Protein AF-A0A9P1AIZ6-F1 (afdb_monomer_lite)

Structure (mmCIF, N/CA/C/O backbone):
data_AF-A0A9P1AIZ6-F1
#
_entry.id   AF-A0A9P1AIZ6-F1
#
loop_
_atom_site.group_PDB
_atom_site.id
_atom_site.type_symbol
_atom_site.label_atom_id
_atom_site.label_alt_id
_atom_site.label_comp_id
_atom_site.label_asym_id
_atom_site.label_entity_id
_atom_site.label_seq_id
_atom_site.pdbx_PDB_ins_code
_atom_site.Cartn_x
_atom_site.Cartn_y
_atom_site.Cartn_z
_atom_site.occupancy
_atom_site.B_iso_or_equiv
_atom_site.auth_seq_id
_atom_site.auth_comp_id
_atom_site.auth_asym_id
_atom_site.auth_atom_id
_atom_site.pdbx_PDB_model_num
ATOM 1 N N . MET A 1 1 ? -41.410 22.220 5.238 1.00 32.31 1 MET A N 1
ATOM 2 C CA . MET A 1 1 ? -40.522 21.406 4.379 1.00 32.31 1 MET A CA 1
ATOM 3 C C . MET A 1 1 ? -39.196 21.215 5.097 1.00 32.31 1 MET A C 1
ATOM 5 O O . MET A 1 1 ? -38.510 22.195 5.340 1.00 32.31 1 MET A O 1
ATOM 9 N N . LYS A 1 2 ? -38.883 19.980 5.508 1.00 31.80 2 LYS A N 1
ATOM 10 C CA . LYS A 1 2 ? -37.554 19.580 5.995 1.00 31.80 2 LYS A CA 1
ATOM 11 C C . LYS A 1 2 ? -36.698 19.280 4.765 1.00 31.80 2 LYS A C 1
ATOM 13 O O . LYS A 1 2 ? -37.086 18.416 3.985 1.00 31.80 2 LYS A O 1
ATOM 18 N N . VAL A 1 3 ? -35.585 19.983 4.581 1.00 28.52 3 VAL A N 1
ATOM 19 C CA . VAL A 1 3 ? -34.610 19.673 3.527 1.00 28.52 3 VAL A CA 1
ATOM 20 C C . VAL A 1 3 ? -33.389 19.051 4.193 1.00 28.52 3 VAL A C 1
ATOM 22 O O . VAL A 1 3 ? -32.793 19.643 5.089 1.00 28.52 3 VAL A O 1
ATOM 25 N N . LEU A 1 4 ? -33.076 17.823 3.779 1.00 31.84 4 LEU A N 1
ATOM 26 C CA . LEU A 1 4 ? -31.886 17.076 4.159 1.00 31.84 4 LEU A CA 1
ATOM 27 C C . LEU A 1 4 ? -30.635 17.772 3.597 1.00 31.84 4 LEU A C 1
ATOM 29 O O . LEU A 1 4 ? -30.329 17.634 2.419 1.00 31.84 4 LEU A O 1
ATOM 33 N N . PHE A 1 5 ? -29.897 18.481 4.444 1.00 30.30 5 PHE A N 1
ATOM 34 C CA . PHE A 1 5 ? -28.512 18.888 4.198 1.00 30.30 5 PHE A CA 1
ATOM 35 C C . PHE A 1 5 ? -27.711 18.431 5.414 1.00 30.30 5 PHE A C 1
ATOM 37 O O . PHE A 1 5 ? -27.764 19.067 6.461 1.00 30.30 5 PHE A O 1
ATOM 44 N N . GLY A 1 6 ? -27.048 17.278 5.333 1.00 27.86 6 GLY A N 1
ATOM 45 C CA . GLY A 1 6 ? -26.318 16.768 6.499 1.00 27.86 6 GLY A CA 1
ATOM 46 C C . GLY A 1 6 ? -25.365 15.604 6.262 1.00 27.86 6 GLY A C 1
ATOM 47 O O . GLY A 1 6 ? -24.481 15.400 7.080 1.00 27.86 6 GLY A O 1
ATOM 48 N N . PHE A 1 7 ? -25.479 14.867 5.155 1.00 28.73 7 PHE A N 1
ATOM 49 C CA . PHE A 1 7 ? -24.687 13.642 4.973 1.00 28.73 7 PHE A CA 1
ATOM 50 C C . PHE A 1 7 ? -23.458 13.778 4.064 1.00 28.73 7 PHE A C 1
ATOM 52 O O . PHE A 1 7 ? -22.561 12.952 4.154 1.00 28.73 7 PHE A O 1
ATOM 59 N N . THR A 1 8 ? -23.359 14.810 3.221 1.00 32.75 8 THR A N 1
ATOM 60 C CA . THR A 1 8 ? -22.272 14.914 2.227 1.00 32.75 8 THR A CA 1
ATOM 61 C C . THR A 1 8 ? -21.045 15.696 2.690 1.00 32.75 8 THR A C 1
ATOM 63 O O . THR A 1 8 ? -19.965 15.450 2.175 1.00 32.75 8 THR A O 1
ATOM 66 N N . VAL A 1 9 ? -21.161 16.598 3.668 1.00 29.58 9 VAL A N 1
ATOM 67 C CA . VAL A 1 9 ? -20.031 17.450 4.106 1.00 29.58 9 VAL A CA 1
ATOM 68 C C . VAL A 1 9 ? -19.216 16.801 5.236 1.00 29.58 9 VAL A C 1
ATOM 70 O O . VAL A 1 9 ? -18.026 17.064 5.373 1.00 29.58 9 VAL A O 1
ATOM 73 N N . PHE A 1 10 ? -19.818 15.898 6.017 1.00 29.03 10 PHE A N 1
ATOM 74 C CA . PHE A 1 10 ? -19.154 15.285 7.174 1.00 29.03 10 PHE A CA 1
ATOM 75 C C . PHE A 1 10 ? -18.178 14.155 6.802 1.00 29.03 10 PHE A C 1
ATOM 77 O O . PHE A 1 10 ? -17.148 14.010 7.454 1.00 29.03 10 PHE A O 1
ATOM 84 N N . SER A 1 11 ? -18.427 13.415 5.713 1.00 33.97 11 SER A N 1
ATOM 85 C CA . SER A 1 11 ? -17.471 12.418 5.198 1.00 33.97 11 SER A CA 1
ATOM 86 C C . SER A 1 11 ? -16.177 13.046 4.659 1.00 33.97 11 SER A C 1
ATOM 88 O O . SER A 1 11 ? -15.141 12.393 4.668 1.00 33.97 11 SER A O 1
ATOM 90 N N . PHE A 1 12 ? -16.199 14.321 4.251 1.00 32.62 12 PHE A N 1
ATOM 91 C CA . PHE A 1 12 ? -15.006 15.032 3.769 1.00 32.62 12 PHE A CA 1
ATOM 92 C C . PHE A 1 12 ? -14.018 15.390 4.890 1.00 32.62 12 PHE A C 1
ATOM 94 O O . PHE A 1 12 ? -12.812 15.405 4.659 1.00 32.62 12 PHE A O 1
ATOM 101 N N . PHE A 1 13 ? -14.498 15.649 6.109 1.00 31.16 13 PHE A N 1
ATOM 102 C CA . PHE A 1 13 ? -13.637 16.079 7.218 1.00 31.16 13 PHE A CA 1
ATOM 103 C C . PHE A 1 13 ? -12.751 14.958 7.780 1.00 31.16 13 PHE A C 1
ATOM 105 O O . PHE A 1 13 ? -11.681 15.236 8.315 1.00 31.16 13 PHE A O 1
ATOM 112 N N . VAL A 1 14 ? -13.162 13.697 7.630 1.00 40.75 14 VAL A N 1
ATOM 113 C CA . VAL A 1 14 ? -12.402 12.545 8.144 1.00 40.75 14 VAL A CA 1
ATOM 114 C C . VAL A 1 14 ? -11.333 12.109 7.156 1.00 40.75 14 VAL A C 1
ATOM 116 O O . VAL A 1 14 ? -10.216 11.833 7.584 1.00 40.75 14 VAL A O 1
ATOM 119 N N . ALA A 1 15 ? -11.614 12.157 5.849 1.00 39.22 15 ALA A N 1
ATOM 120 C CA . ALA A 1 15 ? -10.570 12.015 4.839 1.00 39.22 15 ALA A CA 1
ATOM 121 C C . ALA A 1 15 ? -9.427 13.015 5.108 1.00 39.22 15 ALA A C 1
ATOM 123 O O . ALA A 1 15 ? -8.271 12.624 5.095 1.00 39.22 15 ALA A O 1
ATOM 124 N N . LEU A 1 16 ? -9.730 14.266 5.490 1.00 38.53 16 LEU A N 1
ATOM 125 C CA . LEU A 1 16 ? -8.713 15.268 5.850 1.00 38.53 16 LEU A CA 1
ATOM 126 C C . LEU A 1 16 ? -7.852 14.918 7.082 1.00 38.53 16 LEU A C 1
ATOM 128 O O . LEU A 1 16 ? -6.685 15.301 7.117 1.00 38.53 16 LEU A O 1
ATOM 132 N N . GLN A 1 17 ? -8.389 14.223 8.092 1.00 43.62 17 GLN A N 1
ATOM 133 C CA . GLN A 1 17 ? -7.660 13.922 9.336 1.00 43.62 17 GLN A CA 1
ATOM 134 C C . GLN A 1 17 ? -6.828 12.637 9.271 1.00 43.62 17 GLN A C 1
ATOM 136 O O . GLN A 1 17 ? -5.861 12.518 10.010 1.00 43.62 17 GLN A O 1
ATOM 141 N N . VAL A 1 18 ? -7.140 11.692 8.378 1.00 46.94 18 VAL A N 1
ATOM 142 C CA . VAL A 1 18 ? -6.392 10.423 8.263 1.00 46.94 18 VAL A CA 1
ATOM 143 C C . VAL A 1 18 ? -4.979 10.616 7.682 1.00 46.94 18 VAL A C 1
ATOM 145 O O . VAL A 1 18 ? -4.122 9.742 7.820 1.00 46.94 18 VAL A O 1
ATOM 148 N N . PHE A 1 19 ? -4.700 11.768 7.070 1.00 50.28 19 PHE A N 1
ATOM 149 C CA . PHE A 1 19 ? -3.413 12.058 6.432 1.00 50.28 19 PHE A CA 1
ATOM 150 C C . PHE A 1 19 ? -2.417 12.804 7.331 1.00 50.28 19 PHE A C 1
ATOM 152 O O . PHE A 1 19 ? -1.344 13.191 6.856 1.00 50.28 19 PHE A O 1
ATOM 159 N N . ALA A 1 20 ? -2.740 13.006 8.614 1.00 45.97 20 ALA A N 1
ATOM 160 C CA . ALA A 1 20 ? -1.855 13.697 9.536 1.00 45.97 20 ALA A CA 1
ATOM 161 C C . ALA A 1 20 ? -0.757 12.744 10.051 1.00 45.97 20 ALA A C 1
ATOM 163 O O . ALA A 1 20 ? -1.002 11.751 10.724 1.00 45.97 20 ALA A O 1
ATOM 164 N N . GLU A 1 21 ? 0.481 13.065 9.684 1.00 56.84 21 GLU A N 1
ATOM 165 C CA . GLU A 1 21 ? 1.706 12.626 10.360 1.00 56.84 21 GLU A CA 1
ATOM 166 C C . GLU A 1 21 ? 1.972 11.107 10.351 1.00 56.84 21 GLU A C 1
ATOM 168 O O . GLU A 1 21 ? 1.818 10.390 11.340 1.00 56.84 21 GLU A O 1
ATOM 173 N N . ILE A 1 22 ? 2.517 10.615 9.230 1.00 61.47 22 ILE A N 1
ATOM 174 C CA . ILE A 1 22 ? 3.480 9.508 9.333 1.00 61.47 22 ILE A CA 1
ATOM 175 C C . ILE A 1 22 ? 4.617 10.024 10.228 1.00 61.47 22 ILE A C 1
ATOM 177 O O . ILE A 1 22 ? 5.153 11.092 9.923 1.00 61.47 22 ILE A O 1
ATOM 181 N N . PRO A 1 23 ? 5.021 9.314 11.297 1.00 64.25 23 PRO A N 1
ATOM 182 C CA . PRO A 1 23 ? 6.167 9.746 12.084 1.00 64.25 23 PRO A CA 1
ATOM 183 C C . PRO A 1 23 ? 7.381 9.896 11.163 1.00 64.25 23 PRO A C 1
ATOM 185 O O . PRO A 1 23 ? 7.772 8.926 10.511 1.00 64.25 23 PRO A O 1
ATOM 188 N N . GLU A 1 24 ? 7.978 11.090 11.103 1.00 65.00 24 GLU A N 1
ATOM 189 C CA . GLU A 1 24 ? 9.041 11.428 10.137 1.00 65.00 24 GLU A CA 1
ATOM 190 C C . GLU A 1 24 ? 10.167 10.386 10.108 1.00 65.00 24 GLU A C 1
ATOM 192 O O . GLU A 1 24 ? 10.687 10.032 9.051 1.00 65.00 24 GLU A O 1
ATOM 197 N N . ARG A 1 25 ? 10.491 9.818 11.276 1.00 67.31 25 ARG A N 1
ATOM 198 C CA . ARG A 1 25 ? 11.485 8.752 11.424 1.00 67.31 25 ARG A CA 1
ATOM 199 C C . ARG A 1 25 ? 11.117 7.472 10.665 1.00 67.31 25 ARG A C 1
ATOM 201 O O . ARG A 1 25 ? 11.986 6.888 10.026 1.00 67.31 25 ARG A O 1
ATOM 208 N N . LEU A 1 26 ? 9.858 7.038 10.738 1.00 67.62 26 LEU A N 1
ATOM 209 C CA . LEU A 1 26 ? 9.386 5.852 10.023 1.00 67.62 26 LEU A CA 1
ATOM 210 C C . LEU A 1 26 ? 9.275 6.125 8.514 1.00 67.62 26 LEU A C 1
ATOM 212 O O . LEU A 1 26 ? 9.588 5.258 7.705 1.00 67.62 26 LEU A O 1
ATOM 216 N N . ALA A 1 27 ? 8.892 7.340 8.114 1.00 64.56 27 ALA A N 1
ATOM 217 C CA . ALA A 1 27 ? 8.912 7.727 6.702 1.00 64.56 27 ALA A CA 1
ATOM 218 C C . ALA A 1 27 ? 10.340 7.699 6.124 1.00 64.56 27 ALA A C 1
ATOM 220 O O . ALA A 1 27 ? 10.562 7.177 5.031 1.00 64.56 27 ALA A O 1
ATOM 221 N N . ALA A 1 28 ? 11.324 8.211 6.871 1.00 69.62 28 ALA A N 1
ATOM 222 C CA . ALA A 1 28 ? 12.724 8.235 6.453 1.00 69.62 28 ALA A CA 1
ATOM 223 C C . ALA A 1 28 ? 13.332 6.827 6.327 1.00 69.62 28 ALA A C 1
ATOM 225 O O . ALA A 1 28 ? 14.058 6.542 5.373 1.00 69.62 28 ALA A O 1
ATOM 226 N N . GLU A 1 29 ? 13.027 5.926 7.260 1.00 74.62 29 GLU A N 1
ATOM 227 C CA . GLU A 1 29 ? 13.510 4.545 7.202 1.00 74.62 29 GLU A CA 1
ATOM 228 C C . GLU A 1 29 ? 12.783 3.730 6.114 1.00 74.62 29 GLU A C 1
ATOM 230 O O . GLU A 1 29 ? 13.443 2.965 5.405 1.00 74.62 29 GLU A O 1
ATOM 235 N N . LEU A 1 30 ? 11.487 3.976 5.865 1.00 70.12 30 LEU A N 1
ATOM 236 C CA . LEU A 1 30 ? 10.801 3.440 4.683 1.00 70.12 30 LEU A CA 1
ATOM 237 C C . LEU A 1 30 ? 11.505 3.863 3.405 1.00 70.12 30 LEU A C 1
ATOM 239 O O . LEU A 1 30 ? 11.800 3.025 2.560 1.00 70.12 30 LEU A O 1
ATOM 243 N N . LYS A 1 31 ? 11.780 5.162 3.268 1.00 69.88 31 LYS A N 1
ATOM 244 C CA . LYS A 1 31 ? 12.474 5.719 2.110 1.00 69.88 31 LYS A CA 1
ATOM 245 C C . LYS A 1 31 ? 13.814 5.015 1.898 1.00 69.88 31 LYS A C 1
ATOM 247 O O . LYS A 1 31 ? 14.109 4.604 0.780 1.00 69.88 31 LYS A O 1
ATOM 252 N N . GLY A 1 32 ? 14.592 4.817 2.965 1.00 72.06 32 GLY A N 1
ATOM 253 C CA . GLY A 1 32 ? 15.861 4.087 2.908 1.00 72.06 32 GLY A CA 1
ATOM 254 C C . GLY A 1 32 ? 15.709 2.631 2.456 1.00 72.06 32 GLY A C 1
ATOM 255 O O . GLY A 1 32 ? 16.519 2.142 1.673 1.00 72.06 32 GLY A O 1
ATOM 256 N N . LYS A 1 33 ? 14.659 1.935 2.901 1.00 76.56 33 LYS A N 1
ATOM 257 C CA . LYS A 1 33 ? 14.355 0.558 2.478 1.00 76.56 33 LYS A CA 1
ATOM 258 C C . LYS A 1 33 ? 13.902 0.490 1.022 1.00 76.56 33 LYS A C 1
ATOM 260 O O . LYS A 1 33 ? 14.406 -0.332 0.264 1.00 76.56 33 LYS A O 1
ATOM 265 N N . LEU A 1 34 ? 13.004 1.388 0.621 1.00 72.56 34 LEU A N 1
ATOM 266 C CA . LEU A 1 34 ? 12.478 1.460 -0.739 1.00 72.56 34 LEU A CA 1
ATOM 267 C C . LEU A 1 34 ? 13.565 1.800 -1.761 1.00 72.56 34 LEU A C 1
ATOM 269 O O . LEU A 1 34 ? 13.602 1.187 -2.822 1.00 72.56 34 LEU A O 1
ATOM 273 N N . ALA A 1 35 ? 14.491 2.700 -1.414 1.00 70.25 35 ALA A N 1
ATOM 274 C CA . ALA A 1 35 ? 15.634 3.065 -2.254 1.00 70.25 35 ALA A CA 1
ATOM 275 C C . ALA A 1 35 ? 16.571 1.883 -2.579 1.00 70.25 35 ALA A C 1
ATOM 277 O O . ALA A 1 35 ? 17.374 1.963 -3.504 1.00 70.25 35 ALA A O 1
ATOM 278 N N . ASN A 1 36 ? 16.481 0.783 -1.824 1.00 69.31 36 ASN A N 1
ATOM 279 C CA . ASN A 1 36 ? 17.289 -0.418 -2.025 1.00 69.31 36 ASN A CA 1
ATOM 280 C C . ASN A 1 36 ? 16.512 -1.573 -2.687 1.00 69.31 36 ASN A C 1
ATOM 282 O O . ASN A 1 36 ? 17.068 -2.658 -2.845 1.00 69.31 36 ASN A O 1
ATOM 286 N N . LEU A 1 37 ? 15.248 -1.371 -3.082 1.00 75.94 37 LEU A N 1
ATOM 287 C CA . LEU A 1 37 ? 14.416 -2.421 -3.679 1.00 75.94 37 LEU A CA 1
ATOM 288 C C . LEU A 1 37 ? 14.818 -2.737 -5.123 1.00 75.94 37 LEU A C 1
ATOM 290 O O . LEU A 1 37 ? 14.476 -2.032 -6.059 1.00 75.94 37 LEU A O 1
ATOM 294 N N . SER A 1 38 ? 15.444 -3.872 -5.361 1.00 73.38 38 SER A N 1
ATOM 295 C CA . SER A 1 38 ? 15.769 -4.381 -6.691 1.00 73.38 38 SER A CA 1
ATOM 296 C C . SER A 1 38 ? 14.791 -5.452 -7.211 1.00 73.38 38 SER A C 1
ATOM 298 O O . SER A 1 38 ? 14.747 -5.721 -8.424 1.00 73.38 38 SER A O 1
ATOM 300 N N . ALA A 1 39 ? 13.979 -6.061 -6.331 1.00 76.94 39 ALA A N 1
ATOM 301 C CA . ALA A 1 39 ? 13.125 -7.198 -6.685 1.00 76.94 39 ALA A CA 1
ATOM 302 C C . ALA A 1 39 ? 11.752 -7.280 -5.976 1.00 76.94 39 ALA A C 1
ATOM 304 O O . ALA A 1 39 ? 11.531 -6.772 -4.883 1.00 76.94 39 ALA A O 1
ATOM 305 N N . VAL A 1 40 ? 10.813 -8.019 -6.592 1.00 75.12 40 VAL A N 1
ATOM 306 C CA . VAL A 1 40 ? 9.434 -8.212 -6.080 1.00 75.12 40 VAL A CA 1
ATOM 307 C C . VAL A 1 40 ? 9.418 -8.912 -4.719 1.00 75.12 40 VAL A C 1
ATOM 309 O O . VAL A 1 40 ? 8.608 -8.583 -3.854 1.00 75.12 40 VAL A O 1
ATOM 312 N N . HIS A 1 41 ? 10.312 -9.886 -4.520 1.00 79.00 41 HIS A N 1
ATOM 313 C CA . HIS A 1 41 ? 10.404 -10.616 -3.256 1.00 79.00 41 HIS A CA 1
ATOM 314 C C . HIS A 1 41 ? 10.847 -9.709 -2.101 1.00 79.00 41 HIS A C 1
ATOM 316 O O . HIS A 1 41 ? 10.432 -9.934 -0.968 1.00 79.00 41 HIS A O 1
ATOM 322 N N . GLU A 1 42 ? 11.623 -8.663 -2.391 1.00 83.56 42 GLU A N 1
ATOM 323 C CA . GLU A 1 42 ? 12.044 -7.675 -1.401 1.00 83.56 42 GLU A CA 1
ATOM 324 C C . GLU A 1 42 ? 10.853 -6.797 -0.996 1.00 83.56 42 GLU A C 1
ATOM 326 O O . GLU A 1 42 ? 10.611 -6.641 0.194 1.00 83.56 42 GLU A O 1
ATOM 331 N N . ILE A 1 43 ? 10.001 -6.363 -1.941 1.00 83.56 43 ILE A N 1
ATOM 332 C CA . ILE A 1 43 ? 8.750 -5.643 -1.611 1.00 83.56 43 ILE A CA 1
ATOM 333 C C . ILE A 1 43 ? 7.859 -6.480 -0.695 1.00 83.56 43 ILE A C 1
ATOM 335 O O . ILE A 1 43 ? 7.321 -5.979 0.293 1.00 83.56 43 ILE A O 1
ATOM 339 N N . ARG A 1 44 ? 7.699 -7.771 -1.009 1.00 86.88 44 ARG A N 1
ATOM 340 C CA . ARG A 1 44 ? 6.954 -8.696 -0.148 1.00 86.88 44 ARG A CA 1
ATOM 341 C C . ARG A 1 44 ? 7.595 -8.805 1.241 1.00 86.88 44 ARG A C 1
ATOM 343 O O . ARG A 1 44 ? 6.867 -8.902 2.228 1.00 86.88 44 ARG A O 1
ATOM 350 N N . GLY A 1 45 ? 8.925 -8.782 1.314 1.00 86.94 45 GLY A N 1
ATOM 351 C CA . GLY A 1 45 ? 9.695 -8.778 2.559 1.00 86.94 45 GLY A CA 1
ATOM 352 C C . GLY A 1 45 ? 9.442 -7.552 3.441 1.00 86.94 45 GLY A C 1
ATOM 353 O O . GLY A 1 45 ? 9.465 -7.674 4.662 1.00 86.94 45 GLY A O 1
ATOM 354 N N . GLU A 1 46 ? 9.089 -6.407 2.854 1.00 88.06 46 GLU A N 1
ATOM 355 C CA . GLU A 1 46 ? 8.810 -5.162 3.587 1.00 88.06 46 GLU A CA 1
ATOM 356 C C . GLU A 1 46 ? 7.388 -5.076 4.176 1.00 88.06 46 GLU A C 1
ATOM 358 O O . GLU A 1 46 ? 7.012 -4.072 4.785 1.00 88.06 46 GLU A O 1
ATOM 363 N N . LEU A 1 47 ? 6.574 -6.132 4.057 1.00 90.75 47 LEU A N 1
ATOM 364 C CA . LEU A 1 47 ? 5.191 -6.132 4.543 1.00 90.75 47 LEU A CA 1
ATOM 365 C C . LEU A 1 47 ? 5.067 -5.857 6.053 1.00 90.75 47 LEU A C 1
ATOM 367 O O . LEU A 1 47 ? 4.093 -5.233 6.488 1.00 90.75 47 LEU A O 1
ATOM 371 N N . SER A 1 48 ? 6.016 -6.329 6.868 1.00 90.62 48 SER A N 1
ATOM 372 C CA . SER A 1 48 ? 6.023 -6.029 8.306 1.00 90.62 48 SER A CA 1
ATOM 373 C C . SER A 1 48 ? 6.205 -4.535 8.549 1.00 90.62 48 SER A C 1
ATOM 375 O O . SER A 1 48 ? 5.457 -3.953 9.329 1.00 90.62 48 SER A O 1
ATOM 377 N N . TYR A 1 49 ? 7.127 -3.918 7.815 1.00 87.19 49 TYR A N 1
ATOM 378 C CA . TYR A 1 49 ? 7.475 -2.513 7.944 1.00 87.19 49 TYR A CA 1
ATOM 379 C C . TYR A 1 49 ? 6.352 -1.590 7.449 1.00 87.19 49 TYR A C 1
ATOM 381 O O . TYR A 1 49 ? 5.959 -0.648 8.135 1.00 87.19 49 TYR A O 1
ATOM 389 N N . ILE A 1 50 ? 5.720 -1.935 6.321 1.00 88.69 50 ILE A N 1
ATOM 390 C CA . ILE A 1 50 ? 4.497 -1.265 5.852 1.00 88.69 50 ILE A CA 1
ATOM 391 C C . ILE A 1 50 ? 3.427 -1.278 6.954 1.00 88.69 50 ILE A C 1
ATOM 393 O O . ILE A 1 50 ? 2.788 -0.263 7.222 1.00 88.69 50 ILE A O 1
ATOM 397 N N . ASN A 1 51 ? 3.234 -2.414 7.629 1.00 92.62 51 ASN A N 1
ATOM 398 C CA . ASN A 1 51 ? 2.259 -2.519 8.713 1.00 92.62 51 ASN A CA 1
ATOM 399 C C . ASN A 1 51 ? 2.674 -1.781 9.996 1.00 92.62 51 ASN A C 1
ATOM 401 O O . ASN A 1 51 ? 1.799 -1.333 10.733 1.00 92.62 51 ASN A O 1
ATOM 405 N N . GLU A 1 52 ? 3.965 -1.622 10.280 1.00 91.25 52 GLU A N 1
ATOM 406 C CA . GLU A 1 52 ? 4.429 -0.783 11.392 1.00 91.25 52 GLU A CA 1
ATOM 407 C C . GLU A 1 52 ? 4.065 0.684 11.176 1.00 91.25 52 GLU A C 1
ATOM 409 O O . GLU A 1 52 ? 3.505 1.305 12.079 1.00 91.25 52 GLU A O 1
ATOM 414 N N . ILE A 1 53 ? 4.267 1.200 9.961 1.00 86.62 53 ILE A N 1
ATOM 415 C CA . ILE A 1 53 ? 3.847 2.559 9.593 1.00 86.62 53 ILE A CA 1
ATOM 416 C C . ILE A 1 53 ? 2.342 2.711 9.742 1.00 86.62 53 ILE A C 1
ATOM 418 O O . ILE A 1 53 ? 1.883 3.625 10.414 1.00 86.62 53 ILE A O 1
ATOM 422 N N . ARG A 1 54 ? 1.567 1.780 9.179 1.00 89.44 54 ARG A N 1
ATOM 423 C CA . ARG A 1 54 ? 0.101 1.796 9.276 1.00 89.44 54 ARG A CA 1
ATOM 424 C C . ARG A 1 54 ? -0.381 1.802 10.726 1.00 89.44 54 ARG A C 1
ATOM 426 O O . ARG A 1 54 ? -1.337 2.503 11.045 1.00 89.44 54 ARG A O 1
ATOM 433 N N . ARG A 1 55 ? 0.277 1.047 11.613 1.00 91.12 55 ARG A N 1
ATOM 434 C CA . ARG A 1 55 ? -0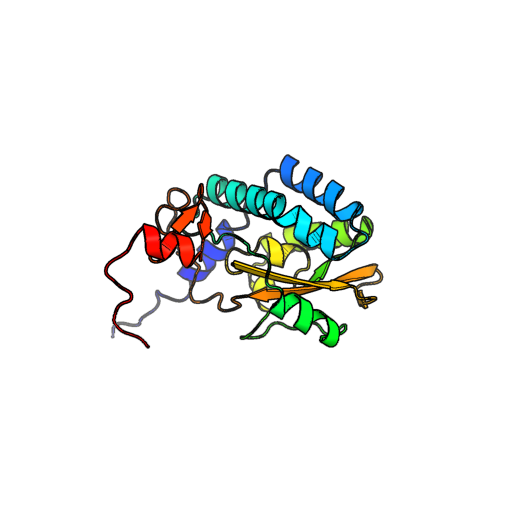.029 1.046 13.051 1.00 91.12 55 ARG A CA 1
ATOM 435 C C . ARG A 1 55 ? 0.271 2.401 13.679 1.00 91.12 55 ARG A C 1
ATOM 437 O O . ARG A 1 55 ? -0.593 2.937 14.361 1.00 91.12 55 ARG A O 1
ATOM 444 N N . ALA A 1 56 ? 1.451 2.958 13.418 1.00 88.19 56 ALA A N 1
ATOM 445 C CA . ALA A 1 56 ? 1.824 4.269 13.933 1.00 88.19 56 ALA A CA 1
ATOM 446 C C . ALA A 1 56 ? 0.860 5.361 13.437 1.00 88.19 56 ALA A C 1
ATOM 448 O O . ALA A 1 56 ? 0.395 6.176 14.226 1.00 88.19 56 ALA A O 1
ATOM 449 N N . THR A 1 57 ? 0.470 5.324 12.160 1.00 82.12 57 THR A N 1
ATOM 450 C CA . THR A 1 57 ? -0.557 6.210 11.599 1.00 82.12 57 THR A CA 1
ATOM 451 C C . THR A 1 57 ? -1.896 6.033 12.313 1.00 82.12 57 THR A C 1
ATOM 453 O O . THR A 1 57 ? -2.524 7.027 12.667 1.00 82.12 57 THR A O 1
ATOM 456 N N . ALA A 1 58 ? -2.337 4.797 12.569 1.00 86.38 58 ALA A N 1
ATOM 457 C CA . ALA A 1 58 ? -3.571 4.546 13.311 1.00 86.38 58 ALA A CA 1
ATOM 458 C C . ALA A 1 58 ? -3.507 5.090 14.748 1.00 86.38 58 ALA A C 1
ATOM 460 O O . ALA A 1 58 ? -4.496 5.631 15.234 1.00 86.38 58 ALA A O 1
ATOM 461 N N . GLU A 1 59 ? -2.359 4.969 15.419 1.00 88.62 59 GLU A N 1
ATOM 462 C CA . GLU A 1 59 ? -2.125 5.491 16.770 1.00 88.62 59 GLU A CA 1
ATOM 463 C C . GLU A 1 59 ? -2.145 7.020 16.816 1.00 88.62 59 GLU A C 1
ATOM 465 O O . GLU A 1 59 ? -2.880 7.590 17.621 1.00 88.62 59 GLU A O 1
ATOM 470 N N . VAL A 1 60 ? -1.398 7.687 15.935 1.00 83.75 60 VAL A N 1
ATOM 471 C CA . VAL A 1 60 ? -1.336 9.158 15.875 1.00 83.75 60 VAL A CA 1
ATOM 472 C C . VAL A 1 60 ? -2.707 9.751 15.547 1.00 83.75 60 VAL A C 1
ATOM 474 O O . VAL A 1 60 ? -3.148 10.693 16.200 1.00 83.75 60 VAL A O 1
ATOM 477 N N . ASN A 1 61 ? -3.426 9.145 14.601 1.00 77.50 61 ASN A N 1
ATOM 478 C CA . ASN A 1 61 ? -4.704 9.663 14.108 1.00 77.50 61 ASN A CA 1
ATOM 479 C C . ASN A 1 61 ? -5.930 9.093 14.830 1.00 77.50 61 ASN A C 1
ATOM 481 O O . ASN A 1 61 ? -7.058 9.411 14.459 1.00 77.50 61 ASN A O 1
ATOM 485 N N . GLN 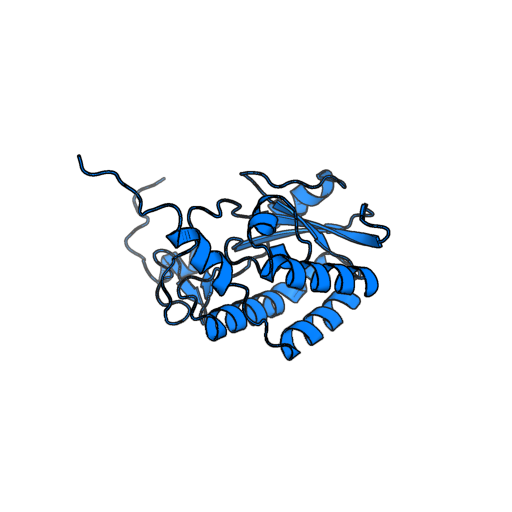A 1 62 ? -5.726 8.236 15.837 1.00 86.44 62 GLN A N 1
ATOM 486 C CA . GLN A 1 62 ? -6.800 7.550 16.562 1.00 86.44 62 GLN A CA 1
ATOM 487 C C . GLN A 1 62 ? -7.801 6.874 15.609 1.00 86.44 62 GLN A C 1
ATOM 489 O O . GLN A 1 62 ? -9.007 7.087 15.712 1.00 86.44 62 GLN A O 1
ATOM 494 N N . ILE A 1 63 ? -7.304 6.076 14.658 1.00 84.06 63 ILE A N 1
ATOM 495 C CA . ILE A 1 63 ? -8.143 5.383 13.669 1.00 84.06 63 ILE A CA 1
ATOM 496 C C . ILE A 1 63 ? -8.479 3.985 14.203 1.00 84.06 63 ILE A C 1
ATOM 498 O O . ILE A 1 63 ? -7.625 3.089 14.198 1.00 84.06 63 ILE A O 1
ATOM 502 N N . PRO A 1 64 ? -9.722 3.738 14.649 1.00 87.94 64 PRO A N 1
ATOM 503 C CA . PRO A 1 64 ? -10.047 2.535 15.404 1.00 87.94 64 PRO A CA 1
ATOM 504 C C . PRO A 1 64 ? -10.213 1.281 14.539 1.00 87.94 64 PRO A C 1
ATOM 506 O O . PRO A 1 64 ? -10.263 0.172 15.079 1.00 87.94 64 PRO A O 1
ATOM 509 N N . ASN A 1 65 ? -10.312 1.431 13.216 1.00 87.19 65 ASN A N 1
ATOM 510 C CA . ASN A 1 65 ? -10.602 0.354 12.270 1.00 87.19 65 ASN A CA 1
ATOM 511 C C . ASN A 1 65 ? -9.572 0.235 11.122 1.00 87.19 65 ASN A C 1
ATOM 513 O O . ASN A 1 65 ? -9.889 -0.306 10.059 1.00 87.19 65 ASN A O 1
ATOM 517 N N . TYR A 1 66 ? -8.344 0.722 11.326 1.00 88.00 66 TYR A N 1
ATOM 518 C CA . TYR A 1 66 ? -7.312 0.782 10.288 1.00 88.00 66 TYR A CA 1
ATOM 519 C C . TYR A 1 66 ? -6.926 -0.622 9.776 1.00 88.00 66 TYR A C 1
ATOM 521 O O . TYR A 1 66 ? -6.538 -1.475 10.578 1.00 88.00 66 TYR A O 1
ATOM 529 N N . PRO A 1 67 ? -7.003 -0.922 8.466 1.00 89.50 67 PRO A N 1
ATOM 530 C CA . PRO A 1 67 ? -6.771 -2.273 7.980 1.00 89.50 67 PRO A CA 1
ATOM 531 C C . PRO A 1 67 ? -5.295 -2.656 8.009 1.00 89.50 67 PRO A C 1
ATOM 533 O O . PRO A 1 67 ? -4.422 -1.876 7.617 1.00 89.50 67 PRO A O 1
ATOM 536 N N . LYS A 1 68 ? -5.028 -3.908 8.378 1.00 92.38 68 LYS A N 1
ATOM 537 C CA . LYS A 1 68 ? -3.725 -4.529 8.165 1.00 92.38 68 LYS A CA 1
ATOM 538 C C . LYS A 1 68 ? -3.515 -4.776 6.672 1.00 92.38 68 LYS A C 1
ATOM 540 O O . LYS A 1 68 ? -4.395 -5.322 6.002 1.00 92.38 68 LYS A O 1
ATOM 545 N N . MET A 1 69 ? -2.354 -4.383 6.160 1.00 92.56 69 MET A N 1
ATOM 546 C CA . MET A 1 69 ? -1.938 -4.690 4.799 1.00 92.56 69 MET A CA 1
ATOM 547 C C . MET A 1 69 ? -1.494 -6.151 4.711 1.00 92.56 69 MET A C 1
ATOM 549 O O . MET A 1 69 ? -0.808 -6.656 5.602 1.00 92.56 69 MET A O 1
ATOM 553 N N . ASN A 1 70 ? -1.864 -6.824 3.626 1.00 92.88 70 ASN A N 1
ATOM 554 C CA . ASN A 1 70 ? -1.494 -8.205 3.344 1.00 92.88 70 ASN A CA 1
ATOM 555 C C . ASN A 1 70 ? -1.000 -8.348 1.900 1.00 92.88 70 ASN A C 1
ATOM 557 O O . ASN A 1 70 ? -1.519 -7.702 0.993 1.00 92.88 70 ASN A O 1
ATOM 561 N N . TRP A 1 71 ? -0.024 -9.225 1.677 1.00 93.75 71 TRP A N 1
ATOM 562 C CA . TRP A 1 71 ? 0.379 -9.594 0.321 1.00 93.75 71 TRP A CA 1
ATOM 563 C C . TRP A 1 71 ? -0.663 -10.517 -0.322 1.00 93.75 71 TRP A C 1
ATOM 565 O O . TRP A 1 71 ? -1.174 -11.427 0.334 1.00 93.75 71 TRP A O 1
ATOM 575 N N . ASP A 1 72 ? -0.955 -10.306 -1.602 1.00 93.56 72 ASP A N 1
ATOM 576 C CA . ASP A 1 72 ? -1.863 -11.137 -2.390 1.00 93.56 72 ASP A CA 1
ATOM 577 C C . ASP A 1 72 ? -1.184 -11.576 -3.701 1.00 93.56 72 ASP A C 1
ATOM 579 O O . ASP A 1 72 ? -0.925 -10.771 -4.599 1.00 93.56 72 ASP A O 1
ATOM 583 N N . ASP A 1 73 ? -0.882 -12.874 -3.808 1.00 93.50 73 ASP A N 1
ATOM 584 C CA . ASP A 1 73 ? -0.181 -13.451 -4.963 1.00 93.50 73 ASP A CA 1
ATOM 585 C C . ASP A 1 73 ? -1.017 -13.378 -6.257 1.00 93.50 73 ASP A C 1
ATOM 587 O O . ASP A 1 73 ? -0.456 -13.306 -7.354 1.00 93.50 73 ASP A O 1
ATOM 591 N N . ALA A 1 74 ? -2.352 -13.329 -6.159 1.00 93.31 74 ALA A N 1
ATOM 592 C CA . ALA A 1 74 ? -3.211 -13.152 -7.327 1.00 93.31 74 ALA A CA 1
ATOM 593 C C . ALA A 1 74 ? -3.134 -11.711 -7.849 1.00 93.31 74 ALA A C 1
ATOM 595 O O . ALA A 1 74 ? -3.068 -11.505 -9.062 1.00 93.31 74 ALA A O 1
ATOM 596 N N . LEU A 1 75 ? -3.062 -10.715 -6.955 1.00 94.00 75 LEU A N 1
ATOM 597 C CA . LEU A 1 75 ? -2.791 -9.327 -7.348 1.00 94.00 75 LEU A CA 1
ATOM 598 C C . LEU A 1 75 ? -1.395 -9.172 -7.955 1.00 94.00 75 LEU A C 1
ATOM 600 O O . LEU A 1 75 ? -1.260 -8.503 -8.975 1.00 94.00 75 LEU A O 1
ATOM 604 N N . ALA A 1 76 ? -0.380 -9.830 -7.388 1.00 93.81 76 ALA A N 1
ATOM 605 C CA . ALA A 1 76 ? 0.975 -9.825 -7.940 1.00 93.81 76 ALA A CA 1
ATOM 606 C C . ALA A 1 76 ? 1.021 -10.445 -9.345 1.00 93.81 76 ALA A C 1
ATOM 608 O O . ALA A 1 76 ? 1.642 -9.895 -10.249 1.00 93.81 76 ALA A O 1
ATOM 609 N N . THR A 1 77 ? 0.295 -11.545 -9.555 1.00 93.19 77 THR A N 1
ATOM 610 C CA . THR A 1 77 ? 0.165 -12.181 -10.873 1.00 93.19 77 THR A CA 1
ATOM 611 C C . THR A 1 77 ? -0.563 -11.266 -11.859 1.00 93.19 77 THR A C 1
ATOM 613 O O . THR A 1 77 ? -0.100 -11.080 -12.981 1.00 93.19 77 THR A O 1
ATOM 616 N N . LYS A 1 78 ? -1.667 -10.634 -11.439 1.00 91.94 78 LYS A N 1
ATOM 617 C CA . LYS A 1 78 ? -2.422 -9.683 -12.271 1.00 91.94 78 LYS A CA 1
ATOM 618 C C . LYS A 1 78 ? -1.589 -8.449 -12.637 1.00 91.94 78 LYS A C 1
ATOM 620 O O . LYS A 1 78 ? -1.726 -7.933 -13.743 1.00 91.94 78 LYS A O 1
ATOM 625 N N . ALA A 1 79 ? -0.704 -8.002 -11.746 1.00 91.75 79 ALA A N 1
ATOM 626 C CA . ALA A 1 79 ? 0.184 -6.870 -11.991 1.00 91.75 79 ALA A CA 1
ATOM 627 C C . ALA A 1 79 ? 1.160 -7.114 -13.158 1.00 91.75 79 ALA A C 1
ATOM 629 O O . ALA A 1 79 ? 1.527 -6.160 -13.838 1.00 91.75 79 ALA A O 1
ATOM 630 N N . VAL A 1 80 ? 1.537 -8.372 -13.439 1.00 90.06 80 VAL A N 1
ATOM 631 C CA . VAL A 1 80 ? 2.446 -8.728 -14.550 1.00 90.06 80 VAL A CA 1
ATOM 632 C C . VAL A 1 80 ? 1.886 -8.280 -15.899 1.00 90.06 80 VAL A C 1
ATOM 634 O O . VAL A 1 80 ? 2.619 -7.758 -16.734 1.00 90.06 80 VAL A O 1
ATOM 637 N N . SER A 1 81 ? 0.585 -8.472 -16.115 1.00 85.19 81 SER A N 1
ATOM 638 C CA . SER A 1 81 ? -0.085 -8.149 -17.377 1.00 85.19 81 SER A CA 1
ATOM 639 C C . SER A 1 81 ? -0.707 -6.754 -17.402 1.00 85.19 81 SER A C 1
ATOM 641 O O . SER A 1 81 ? -1.306 -6.389 -18.407 1.00 85.19 81 SER A O 1
ATOM 643 N N . PHE A 1 82 ? -0.624 -5.993 -16.305 1.00 84.31 82 PHE A N 1
ATOM 644 C CA . PHE A 1 82 ? -1.315 -4.708 -16.190 1.00 84.31 82 PHE A CA 1
ATOM 645 C C . PHE A 1 82 ? -0.628 -3.578 -16.978 1.00 84.31 82 PHE A C 1
ATOM 647 O O . PHE A 1 82 ? -1.281 -2.643 -17.428 1.00 84.31 82 PHE A O 1
ATOM 654 N N . GLY A 1 83 ? 0.684 -3.688 -17.205 1.00 78.25 83 GLY A N 1
ATOM 655 C CA . GLY A 1 83 ? 1.439 -2.710 -17.989 1.00 78.25 83 GLY A CA 1
ATOM 656 C C . GLY A 1 83 ? 1.578 -1.347 -17.298 1.00 78.25 83 GLY A C 1
ATOM 657 O O . GLY A 1 83 ? 1.568 -1.249 -16.073 1.00 78.25 83 GLY A O 1
ATOM 658 N N . CYS A 1 84 ? 1.751 -0.287 -18.096 1.00 79.00 84 CYS A N 1
ATOM 659 C CA . CYS A 1 84 ? 2.054 1.071 -17.623 1.00 79.00 84 CYS A CA 1
ATOM 660 C C . CYS A 1 84 ? 0.850 2.017 -17.648 1.00 79.00 84 CYS A C 1
ATOM 662 O O . CYS A 1 84 ? 1.020 3.235 -17.683 1.00 79.00 84 CYS A O 1
ATOM 664 N N . GLU A 1 85 ? -0.364 1.479 -17.614 1.00 76.38 85 GLU A N 1
ATOM 665 C CA . GLU A 1 85 ? -1.578 2.283 -17.500 1.00 76.38 85 GLU A CA 1
ATOM 666 C C . GLU A 1 85 ? -1.824 2.659 -16.035 1.00 76.38 85 GLU A C 1
ATOM 668 O O . GLU A 1 85 ? -1.479 1.912 -15.118 1.00 76.38 85 GLU A O 1
ATOM 673 N N . GLU A 1 86 ? -2.333 3.864 -15.787 1.00 73.75 86 GLU A N 1
ATOM 674 C CA . GLU A 1 86 ? -2.877 4.216 -14.473 1.00 73.75 86 GLU A CA 1
ATOM 675 C C . GLU A 1 86 ? -4.324 3.744 -14.404 1.00 73.75 86 GLU A C 1
ATOM 677 O O . GLU A 1 86 ? -5.078 3.906 -15.362 1.00 73.75 86 GLU A O 1
ATOM 682 N N . HIS A 1 87 ? -4.732 3.177 -13.269 1.00 76.88 87 HIS A N 1
ATOM 683 C CA . HIS A 1 87 ? -6.111 2.732 -13.095 1.00 76.88 87 HIS A CA 1
ATOM 684 C C . HIS A 1 87 ? -6.598 2.961 -11.682 1.00 76.88 87 HIS A C 1
ATOM 686 O O . HIS A 1 87 ? -6.018 2.475 -10.709 1.00 76.88 87 HIS A O 1
ATOM 692 N N . VAL A 1 88 ? -7.712 3.677 -11.596 1.00 69.69 88 VAL A N 1
ATOM 693 C CA . VAL A 1 88 ? -8.480 3.878 -10.373 1.00 69.69 88 VAL A CA 1
ATOM 694 C C . VAL A 1 88 ? -9.854 3.261 -10.612 1.00 69.69 88 VAL A C 1
ATOM 696 O O . VAL A 1 88 ? -10.793 3.931 -11.034 1.00 69.69 88 VAL A O 1
ATOM 699 N N . GLY A 1 89 ? -9.950 1.948 -10.408 1.00 69.31 89 GLY A N 1
ATOM 700 C CA . GLY A 1 89 ? -11.178 1.190 -10.624 1.00 69.31 89 GLY A CA 1
ATOM 701 C C . GLY A 1 89 ? -11.928 0.855 -9.344 1.00 69.31 89 GLY A C 1
ATOM 702 O O . GLY A 1 89 ? -11.440 1.001 -8.225 1.00 69.31 89 GLY A O 1
ATOM 703 N N . THR A 1 90 ? -13.133 0.320 -9.512 1.00 67.94 90 THR A N 1
ATOM 704 C CA . THR A 1 90 ? -13.945 -0.256 -8.424 1.00 67.94 90 THR A CA 1
ATOM 705 C C . THR A 1 90 ? -13.469 -1.649 -7.996 1.00 67.94 90 THR A C 1
ATOM 707 O O . THR A 1 90 ? -13.922 -2.177 -6.983 1.00 67.94 90 THR A O 1
ATOM 710 N N . ASP A 1 91 ? -12.534 -2.236 -8.741 1.00 77.00 91 ASP A N 1
ATOM 711 C CA . ASP A 1 91 ? -11.992 -3.571 -8.526 1.00 77.00 91 ASP A CA 1
ATOM 712 C C . ASP A 1 91 ? -10.559 -3.558 -7.975 1.00 77.00 91 ASP A C 1
ATOM 714 O O . ASP A 1 91 ? -10.246 -4.354 -7.090 1.00 77.00 91 ASP A O 1
ATOM 718 N N . PHE A 1 92 ? -9.699 -2.656 -8.454 1.00 85.62 92 PHE A N 1
ATOM 719 C CA . PHE A 1 92 ? -8.349 -2.426 -7.927 1.00 85.62 92 PHE A CA 1
ATOM 720 C C . PHE A 1 92 ? -7.829 -1.028 -8.284 1.00 85.62 92 PHE A C 1
ATOM 722 O O . PHE A 1 92 ? -8.313 -0.377 -9.210 1.00 85.62 92 PHE A O 1
ATOM 729 N N . ARG A 1 93 ? -6.849 -0.561 -7.512 1.00 87.12 93 ARG A N 1
ATOM 730 C CA . ARG A 1 93 ? -6.047 0.623 -7.827 1.00 87.12 93 ARG A CA 1
ATOM 731 C C . ARG A 1 93 ? -4.676 0.165 -8.275 1.00 87.12 93 ARG A C 1
ATOM 733 O O . ARG A 1 93 ? -4.046 -0.614 -7.562 1.00 87.12 93 ARG A O 1
ATOM 740 N N . ALA A 1 94 ? -4.248 0.609 -9.447 1.00 88.94 94 ALA A N 1
ATOM 741 C CA . ALA A 1 94 ? -2.918 0.342 -9.961 1.00 88.94 94 ALA A CA 1
ATOM 742 C C . ALA A 1 94 ? -2.009 1.527 -9.675 1.00 88.94 94 ALA A C 1
ATOM 744 O O . ALA A 1 94 ? -2.332 2.639 -10.073 1.00 88.94 94 ALA A O 1
ATOM 745 N N . PHE A 1 95 ? -0.879 1.268 -9.033 1.00 88.12 95 PHE A N 1
ATOM 746 C CA . PHE A 1 95 ? 0.124 2.261 -8.681 1.00 88.12 95 PHE A CA 1
ATOM 747 C C . PHE A 1 95 ? 1.522 1.735 -8.939 1.00 88.12 95 PHE A C 1
ATOM 749 O O . PHE A 1 95 ? 1.729 0.540 -9.163 1.00 88.12 95 PHE A O 1
ATOM 756 N N . ARG A 1 96 ? 2.494 2.640 -8.941 1.00 87.19 96 ARG A N 1
ATOM 757 C CA . ARG A 1 96 ? 3.881 2.309 -9.242 1.00 87.19 96 ARG A CA 1
ATOM 758 C C . ARG A 1 96 ? 4.761 2.609 -8.052 1.00 87.19 96 ARG A C 1
ATOM 760 O O . ARG A 1 96 ? 4.496 3.538 -7.303 1.00 87.19 96 ARG A O 1
ATOM 767 N N . ILE A 1 97 ? 5.799 1.800 -7.897 1.00 85.44 97 ILE A N 1
ATOM 768 C CA . ILE A 1 97 ? 6.828 2.015 -6.885 1.00 85.44 97 ILE A CA 1
ATOM 769 C C . ILE A 1 97 ? 8.180 1.964 -7.581 1.00 85.44 97 ILE A C 1
ATOM 771 O O . ILE A 1 97 ? 8.404 1.133 -8.471 1.00 85.44 97 ILE A O 1
ATOM 775 N N . SER A 1 98 ? 9.072 2.871 -7.205 1.00 81.75 98 SER A N 1
ATOM 776 C CA . SER A 1 98 ? 10.445 2.858 -7.684 1.00 81.75 98 SER A CA 1
ATOM 777 C C . SER A 1 98 ? 11.433 2.590 -6.563 1.00 81.75 98 SER A C 1
ATOM 779 O O . SER A 1 98 ? 11.179 2.892 -5.400 1.00 81.75 98 SER A O 1
ATOM 781 N N . ALA A 1 99 ? 12.567 2.036 -6.972 1.00 75.19 99 ALA A N 1
ATOM 782 C CA . ALA A 1 99 ? 13.792 1.991 -6.195 1.00 75.19 99 ALA A CA 1
ATOM 783 C C . ALA A 1 99 ? 14.642 3.253 -6.385 1.00 75.19 99 ALA A C 1
ATOM 785 O O . ALA A 1 99 ? 15.564 3.497 -5.617 1.00 75.19 99 ALA A O 1
ATOM 786 N N . ASP A 1 100 ? 14.359 4.036 -7.430 1.00 79.69 100 ASP A N 1
ATOM 787 C CA . ASP A 1 100 ? 15.048 5.291 -7.698 1.00 79.69 100 ASP A CA 1
ATOM 788 C C . ASP A 1 100 ? 14.714 6.299 -6.584 1.00 79.69 100 ASP A C 1
ATOM 790 O O . ASP A 1 100 ? 13.540 6.671 -6.444 1.00 79.69 100 ASP A O 1
ATOM 794 N N . PRO A 1 101 ? 15.712 6.768 -5.808 1.00 77.00 101 PRO A N 1
ATOM 795 C CA . PRO A 1 101 ? 15.494 7.742 -4.746 1.00 77.00 101 PRO A CA 1
ATOM 796 C C . PRO A 1 101 ? 14.754 8.997 -5.217 1.00 77.00 101 PRO A C 1
ATOM 798 O O . PRO A 1 101 ? 13.949 9.534 -4.460 1.00 77.00 101 PRO A O 1
ATOM 801 N N . ALA A 1 102 ? 14.970 9.436 -6.462 1.00 81.38 102 ALA A N 1
ATOM 802 C CA . ALA A 1 102 ? 14.312 10.622 -7.001 1.00 81.38 102 ALA A CA 1
ATOM 803 C C . ALA A 1 102 ? 12.807 10.400 -7.229 1.00 81.38 102 ALA A C 1
ATOM 805 O O . ALA A 1 102 ? 12.008 11.302 -6.975 1.00 81.38 102 ALA 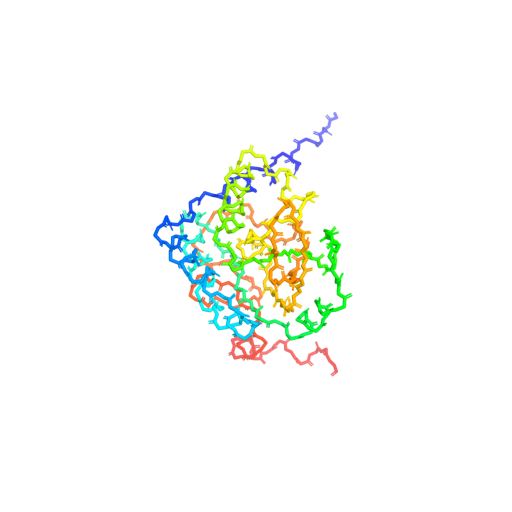A O 1
ATOM 806 N N . ALA A 1 103 ? 12.402 9.194 -7.640 1.00 80.56 103 ALA A N 1
ATOM 807 C CA . ALA A 1 103 ? 10.985 8.859 -7.766 1.00 80.56 103 ALA A CA 1
ATOM 808 C C . ALA A 1 103 ? 10.332 8.640 -6.391 1.00 80.56 103 ALA A C 1
ATOM 810 O O . ALA A 1 103 ? 9.179 9.008 -6.197 1.00 80.56 103 ALA A O 1
ATOM 811 N N . VAL A 1 104 ? 11.070 8.096 -5.415 1.00 78.56 104 VAL A N 1
ATOM 812 C CA . VAL A 1 104 ? 10.585 8.011 -4.027 1.00 78.56 104 VAL A CA 1
ATOM 813 C C . VAL A 1 104 ? 10.364 9.410 -3.443 1.00 78.56 104 VAL A C 1
ATOM 815 O O . VAL A 1 104 ? 9.348 9.648 -2.797 1.00 78.56 104 VAL A O 1
ATOM 818 N N . ASP A 1 105 ? 11.272 10.354 -3.703 1.00 79.12 105 ASP A N 1
ATOM 819 C CA . ASP A 1 105 ? 11.104 11.755 -3.301 1.00 79.12 105 ASP A CA 1
ATOM 820 C C . ASP A 1 105 ? 9.916 12.429 -3.989 1.00 79.12 105 ASP A C 1
ATOM 822 O O . ASP A 1 105 ? 9.184 13.189 -3.352 1.00 79.12 105 ASP A O 1
ATOM 826 N N . HIS A 1 106 ? 9.680 12.109 -5.262 1.00 81.50 106 HIS A N 1
ATOM 827 C CA . HIS A 1 106 ? 8.494 12.562 -5.977 1.00 81.50 106 HIS A CA 1
ATOM 828 C C . HIS A 1 106 ? 7.199 12.033 -5.341 1.00 81.50 106 HIS A C 1
ATOM 830 O O . HIS A 1 106 ? 6.287 12.818 -5.081 1.00 81.50 106 HIS A O 1
ATOM 836 N N . ASP A 1 107 ? 7.134 10.738 -5.021 1.00 78.38 107 ASP A N 1
ATOM 837 C CA . ASP A 1 107 ? 5.974 10.126 -4.364 1.00 78.38 107 ASP A CA 1
ATOM 838 C C . ASP A 1 107 ? 5.722 10.738 -2.970 1.00 78.38 107 ASP A C 1
ATOM 840 O O . ASP A 1 107 ? 4.575 10.992 -2.604 1.00 78.38 107 ASP A O 1
ATOM 844 N N . ILE A 1 108 ? 6.775 11.034 -2.198 1.00 76.19 108 ILE A N 1
ATOM 845 C CA . ILE A 1 108 ? 6.654 11.711 -0.894 1.00 76.19 108 ILE A CA 1
ATOM 846 C C . ILE A 1 108 ? 6.115 13.137 -1.064 1.00 76.19 108 ILE A C 1
ATOM 848 O O . ILE A 1 108 ? 5.212 13.545 -0.334 1.00 76.19 108 ILE A O 1
ATOM 852 N N . ALA A 1 109 ? 6.627 13.896 -2.036 1.00 79.06 109 ALA A N 1
ATOM 853 C CA . ALA A 1 109 ? 6.125 15.240 -2.318 1.00 79.06 109 ALA A CA 1
ATOM 854 C C . ALA A 1 109 ? 4.643 15.212 -2.724 1.00 79.06 109 ALA A C 1
ATOM 856 O O . ALA A 1 109 ? 3.855 16.034 -2.254 1.00 79.06 109 ALA A O 1
ATOM 857 N N . LEU A 1 110 ? 4.247 14.221 -3.525 1.00 76.56 110 LEU A N 1
ATOM 858 C CA . LEU A 1 110 ? 2.861 14.011 -3.922 1.00 76.56 110 LEU A CA 1
ATOM 859 C C . LEU A 1 110 ? 1.958 13.705 -2.713 1.00 76.56 110 LEU A C 1
ATOM 861 O O . LEU A 1 110 ? 0.856 14.245 -2.615 1.00 76.56 110 LEU A O 1
ATOM 865 N N . MET A 1 111 ? 2.426 12.910 -1.745 1.00 74.19 111 MET A N 1
ATOM 866 C CA . MET A 1 111 ? 1.696 12.690 -0.488 1.00 74.19 111 MET A CA 1
ATOM 867 C C . MET A 1 111 ? 1.479 13.991 0.302 1.00 74.19 111 MET A C 1
ATOM 869 O O . MET A 1 111 ? 0.412 14.177 0.884 1.00 74.19 111 MET A O 1
ATOM 873 N N . GLU A 1 112 ? 2.451 14.906 0.323 1.00 74.31 112 GLU A N 1
ATOM 874 C CA . GLU A 1 112 ? 2.291 16.222 0.964 1.00 74.31 112 GLU A CA 1
ATOM 875 C C . GLU A 1 112 ? 1.302 17.128 0.214 1.00 74.31 112 GLU A C 1
ATOM 877 O O . GLU A 1 112 ? 0.593 17.927 0.829 1.00 74.31 112 GLU A O 1
ATOM 882 N N . GLU A 1 113 ? 1.219 17.011 -1.111 1.00 73.94 113 GLU A N 1
ATOM 883 C CA . GLU A 1 113 ? 0.205 17.708 -1.909 1.00 73.94 113 GLU A CA 1
ATOM 884 C C . GLU A 1 113 ? -1.199 17.158 -1.651 1.00 73.94 113 GLU A C 1
ATOM 886 O O . GLU A 1 113 ? -2.138 17.934 -1.467 1.00 73.94 113 GLU A O 1
ATOM 891 N N . LEU A 1 114 ? -1.341 15.837 -1.541 1.00 69.69 114 LEU A N 1
ATOM 892 C CA . LEU A 1 114 ? -2.611 15.187 -1.216 1.00 69.69 114 LEU A CA 1
ATOM 893 C C . LEU A 1 114 ? -3.208 15.633 0.115 1.00 69.69 114 LEU A C 1
ATOM 895 O O . LEU A 1 114 ? -4.429 15.718 0.241 1.00 69.69 114 LEU A O 1
ATOM 899 N N . LYS A 1 115 ? -2.366 15.945 1.105 1.00 67.00 115 LYS A N 1
ATOM 900 C CA . LYS A 1 115 ? -2.829 16.512 2.381 1.00 67.00 115 LYS A CA 1
ATOM 901 C C . LYS A 1 115 ? -3.552 17.844 2.186 1.00 67.00 115 LYS A C 1
ATOM 903 O O . LYS A 1 115 ? -4.447 18.171 2.961 1.00 67.00 115 LYS A O 1
ATOM 908 N N . LYS A 1 116 ? -3.154 18.624 1.177 1.00 72.12 116 LYS A N 1
ATOM 909 C CA . LYS A 1 116 ? -3.729 19.943 0.878 1.00 72.12 116 LYS A CA 1
ATOM 910 C C . LYS A 1 116 ? -5.026 19.829 0.081 1.00 72.12 116 LYS A C 1
ATOM 912 O O . LYS A 1 116 ? -5.899 20.674 0.253 1.00 72.12 116 LYS A O 1
ATOM 917 N N . ASP A 1 117 ? -5.152 18.799 -0.756 1.00 71.25 117 ASP A N 1
ATOM 918 C CA . ASP A 1 117 ? -6.365 18.513 -1.525 1.00 71.25 117 ASP A CA 1
ATOM 919 C C . ASP A 1 117 ? -6.696 17.003 -1.547 1.00 71.25 117 ASP A C 1
ATOM 921 O O . ASP A 1 117 ? -6.296 16.270 -2.461 1.00 71.25 117 ASP A O 1
ATOM 925 N N . PRO A 1 118 ? -7.486 16.522 -0.570 1.00 64.62 118 PRO A N 1
ATOM 926 C CA . PRO A 1 118 ? -7.884 15.120 -0.481 1.00 64.62 118 PRO A CA 1
ATOM 927 C C . PRO A 1 118 ? -8.718 14.629 -1.667 1.00 64.62 118 PRO A C 1
ATOM 929 O O . PRO A 1 118 ? -8.814 13.420 -1.879 1.00 64.62 118 PRO A O 1
ATOM 932 N N . ALA A 1 119 ? -9.328 15.517 -2.463 1.00 67.50 119 ALA A N 1
ATOM 933 C CA . ALA A 1 119 ? -10.096 15.100 -3.637 1.00 67.50 119 ALA A CA 1
ATOM 934 C C . ALA A 1 119 ? -9.199 14.418 -4.689 1.00 67.50 119 ALA A C 1
ATOM 936 O O . ALA A 1 119 ? -9.654 13.552 -5.446 1.00 67.50 119 ALA A O 1
ATOM 937 N N . LEU A 1 120 ? -7.901 14.738 -4.693 1.00 66.69 120 LEU A N 1
ATOM 938 C CA . LEU A 1 120 ? -6.906 14.127 -5.574 1.00 66.69 120 LEU A CA 1
ATOM 939 C C . LEU A 1 120 ? -6.653 12.644 -5.260 1.00 66.69 120 LEU A C 1
ATOM 941 O O . LEU A 1 120 ? -6.286 11.881 -6.158 1.00 66.69 120 LEU A O 1
ATOM 945 N N . VAL A 1 121 ? -6.928 12.191 -4.031 1.00 66.00 121 VAL A N 1
ATOM 946 C CA . VAL A 1 121 ? -6.826 10.773 -3.633 1.00 66.00 121 VAL A CA 1
ATOM 947 C C . VAL A 1 121 ? -7.783 9.893 -4.445 1.00 66.00 121 VAL A C 1
ATOM 949 O O . VAL A 1 121 ? -7.533 8.709 -4.673 1.00 66.00 121 VAL A O 1
ATOM 952 N N . PHE A 1 122 ? -8.897 10.454 -4.913 1.00 62.94 122 PHE A N 1
ATOM 953 C CA . PHE A 1 122 ? -9.945 9.712 -5.614 1.00 62.94 122 PHE A CA 1
ATOM 954 C C . PHE A 1 122 ? -9.765 9.668 -7.126 1.00 62.94 122 PHE A C 1
ATOM 956 O O . PHE A 1 122 ? -10.399 8.850 -7.785 1.00 62.94 122 PHE A O 1
ATOM 963 N N . THR A 1 123 ? -8.924 10.539 -7.674 1.00 62.31 123 THR A N 1
ATOM 964 C CA . THR A 1 123 ? -8.829 10.760 -9.122 1.00 62.31 123 THR A CA 1
ATOM 965 C C . THR A 1 123 ? -7.500 10.314 -9.710 1.00 62.31 123 THR A C 1
ATOM 967 O O . THR A 1 123 ? -7.379 10.243 -10.931 1.00 62.31 123 THR A O 1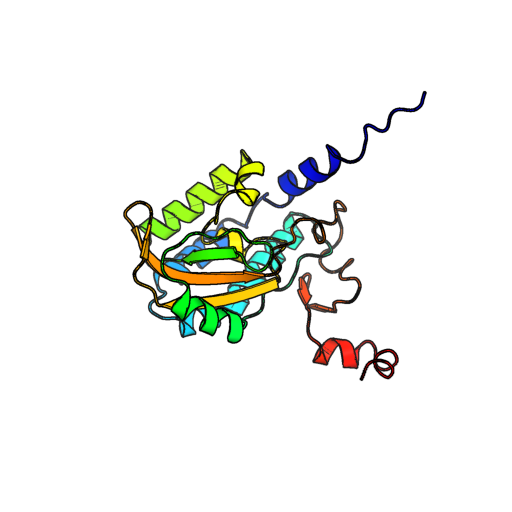
ATOM 970 N N . ARG A 1 124 ? -6.510 9.990 -8.870 1.00 65.19 124 ARG A N 1
ATOM 971 C CA . ARG A 1 124 ? -5.178 9.563 -9.304 1.00 65.19 124 ARG A CA 1
ATOM 972 C C . ARG A 1 124 ? -4.671 8.396 -8.472 1.00 65.19 124 ARG A C 1
ATOM 974 O O . ARG A 1 124 ? -5.017 8.265 -7.299 1.00 65.19 124 ARG A O 1
ATOM 981 N N . SER A 1 125 ? -3.841 7.567 -9.096 1.00 64.81 125 SER A N 1
ATOM 982 C CA . SER A 1 125 ? -2.971 6.635 -8.384 1.00 64.81 125 SER A CA 1
ATOM 983 C C . SER A 1 125 ? -1.782 7.407 -7.822 1.00 64.81 125 SER A C 1
ATOM 985 O O . SER A 1 125 ? -1.168 8.195 -8.534 1.00 64.81 125 SER A O 1
ATOM 987 N N . GLN A 1 126 ? -1.447 7.162 -6.560 1.00 72.06 126 GLN A N 1
ATOM 988 C CA . GLN A 1 126 ? -0.604 8.067 -5.772 1.00 72.06 126 GLN A CA 1
ATOM 989 C C . GLN A 1 126 ? 0.707 7.396 -5.308 1.00 72.06 126 GLN A C 1
ATOM 991 O O . GLN A 1 126 ? 1.241 7.706 -4.244 1.00 72.06 126 GLN A O 1
ATOM 996 N N . GLY A 1 127 ? 1.210 6.427 -6.084 1.00 78.81 127 GLY A N 1
ATOM 997 C CA . GLY A 1 127 ? 2.466 5.727 -5.789 1.00 78.81 127 GLY A CA 1
ATOM 998 C C . GLY A 1 127 ? 2.449 5.073 -4.406 1.00 78.81 127 GLY A C 1
ATOM 999 O O . GLY A 1 127 ? 1.520 4.331 -4.071 1.00 78.81 127 GLY A O 1
ATOM 1000 N N . LEU A 1 128 ? 3.445 5.388 -3.574 1.00 79.25 128 LEU A N 1
ATOM 1001 C CA . LEU A 1 128 ? 3.545 4.897 -2.191 1.00 79.25 128 LEU A CA 1
ATOM 1002 C C . LEU A 1 128 ? 2.309 5.139 -1.323 1.00 79.25 128 LEU A C 1
ATOM 1004 O O . LEU A 1 128 ? 2.058 4.362 -0.400 1.00 79.25 128 LEU A O 1
ATOM 1008 N N . PHE A 1 129 ? 1.507 6.161 -1.615 1.00 79.06 129 PHE A N 1
ATOM 1009 C CA . PHE A 1 129 ? 0.272 6.438 -0.883 1.00 79.06 129 PHE A CA 1
ATOM 1010 C C . PHE A 1 129 ? -0.671 5.238 -0.828 1.00 79.06 129 PHE A C 1
ATOM 1012 O O . PHE A 1 129 ? -1.293 4.985 0.202 1.00 79.06 129 PHE A O 1
ATOM 1019 N N . GLU A 1 130 ? -0.751 4.443 -1.894 1.00 85.00 130 GLU A N 1
ATOM 1020 C CA . GLU A 1 130 ? -1.663 3.300 -1.933 1.00 85.00 130 GLU A CA 1
ATOM 1021 C C . GLU A 1 130 ? -1.302 2.221 -0.896 1.00 85.00 130 GLU A C 1
ATOM 1023 O O . GLU A 1 130 ? -2.189 1.515 -0.406 1.00 85.00 130 GLU A O 1
ATOM 1028 N N . LEU A 1 131 ? -0.032 2.137 -0.475 1.00 85.25 131 LEU A N 1
ATOM 1029 C CA . LEU A 1 131 ? 0.413 1.236 0.597 1.00 85.25 131 LEU A CA 1
ATOM 1030 C C . LEU A 1 131 ? -0.040 1.696 1.989 1.00 85.25 131 LEU A C 1
ATOM 1032 O O . LEU A 1 131 ? -0.249 0.868 2.881 1.00 85.25 131 LEU A O 1
ATOM 1036 N N . PHE A 1 132 ? -0.222 3.003 2.173 1.00 82.38 132 PHE A N 1
ATOM 1037 C CA . PHE A 1 132 ? -0.610 3.636 3.441 1.00 82.38 132 PHE A CA 1
ATOM 1038 C C . PHE A 1 132 ? -2.048 4.136 3.431 1.00 82.38 132 PHE A C 1
ATOM 1040 O O . PHE A 1 132 ? -2.525 4.716 4.396 1.00 82.38 132 PHE A O 1
ATOM 1047 N N . SER A 1 133 ? -2.776 3.869 2.355 1.00 78.56 133 SER A N 1
ATOM 1048 C CA . SER A 1 133 ? -4.179 4.211 2.276 1.00 78.56 133 SER A CA 1
ATOM 1049 C C . SER A 1 133 ? -4.977 3.419 3.327 1.00 78.56 133 SER A C 1
ATOM 1051 O O . SER A 1 133 ? -4.835 2.187 3.415 1.00 78.56 133 SER A O 1
ATOM 1053 N N . PRO A 1 134 ? -5.842 4.077 4.121 1.00 77.38 134 PRO A N 1
ATOM 1054 C CA . PRO A 1 134 ? -6.656 3.434 5.154 1.00 77.38 134 PRO A CA 1
ATOM 1055 C C . PRO A 1 134 ? -7.737 2.518 4.566 1.00 77.38 134 PRO A C 1
ATOM 1057 O O . PRO A 1 134 ? -8.414 1.810 5.306 1.00 77.38 134 PRO A O 1
ATOM 1060 N N . VAL A 1 135 ? -7.923 2.500 3.243 1.00 77.25 135 VAL A N 1
ATOM 1061 C CA . VAL A 1 135 ? -8.955 1.672 2.606 1.00 77.25 135 VAL A CA 1
ATOM 1062 C C . VAL A 1 135 ? -8.408 0.348 2.091 1.00 77.25 135 VAL A C 1
ATOM 1064 O O . VAL A 1 135 ? -9.092 -0.677 2.195 1.00 77.25 135 VAL A O 1
ATOM 1067 N N . ASN A 1 136 ? -7.144 0.342 1.662 1.00 84.94 136 ASN A N 1
ATOM 1068 C CA . ASN A 1 136 ? -6.465 -0.831 1.133 1.00 84.94 136 ASN A CA 1
ATOM 1069 C C . ASN A 1 136 ? -6.054 -1.784 2.268 1.00 84.94 136 ASN A C 1
ATOM 1071 O O . ASN A 1 136 ? -5.482 -1.381 3.276 1.00 84.94 136 ASN A O 1
ATOM 1075 N N . SER A 1 137 ? -6.341 -3.074 2.103 1.00 89.06 137 SER A N 1
ATOM 1076 C CA . SER A 1 137 ? -5.946 -4.150 3.031 1.00 89.06 137 SER A CA 1
ATOM 1077 C C . SER A 1 137 ? -5.135 -5.253 2.363 1.00 89.06 137 SER A C 1
ATOM 1079 O O . SER A 1 137 ? -4.674 -6.176 3.033 1.00 89.06 137 SER A O 1
ATOM 1081 N N . LYS A 1 138 ? -5.013 -5.210 1.036 1.00 92.88 138 LYS A N 1
ATOM 1082 C CA . LYS A 1 138 ? -4.206 -6.146 0.270 1.00 92.88 138 LYS A CA 1
ATOM 1083 C C . LYS A 1 138 ? -3.517 -5.436 -0.879 1.00 92.88 138 LYS A C 1
ATOM 1085 O O . LYS A 1 138 ? -4.098 -4.519 -1.461 1.00 92.88 138 LYS A O 1
ATOM 1090 N N . PHE A 1 139 ? -2.342 -5.928 -1.242 1.00 94.06 139 PHE A N 1
ATOM 1091 C CA . PHE A 1 139 ? -1.644 -5.508 -2.443 1.00 94.06 139 PHE A CA 1
ATOM 1092 C C . PHE A 1 139 ? -0.785 -6.634 -3.017 1.00 94.06 139 PHE A C 1
ATOM 1094 O O . PHE A 1 139 ? -0.448 -7.594 -2.323 1.00 94.06 139 PHE A O 1
ATOM 1101 N N . GLY A 1 140 ? -0.418 -6.503 -4.283 1.00 93.94 140 GLY A N 1
ATOM 1102 C CA . GLY A 1 140 ? 0.577 -7.353 -4.921 1.00 93.94 140 GLY A CA 1
ATOM 1103 C C . GLY A 1 140 ? 1.255 -6.603 -6.055 1.00 93.94 140 GLY A C 1
ATOM 1104 O O . GLY A 1 140 ? 0.626 -5.771 -6.708 1.00 93.94 140 GLY A O 1
ATOM 1105 N N . CYS A 1 141 ? 2.538 -6.883 -6.264 1.00 93.12 141 CYS A N 1
ATOM 1106 C CA . CYS A 1 141 ? 3.371 -6.173 -7.229 1.00 93.12 141 CYS A CA 1
ATOM 1107 C C . CYS A 1 141 ? 4.047 -7.126 -8.211 1.00 93.12 141 CYS A C 1
ATOM 1109 O O . CYS A 1 141 ? 4.359 -8.267 -7.873 1.00 93.12 141 CYS A O 1
ATOM 1111 N N . ALA A 1 142 ? 4.350 -6.608 -9.395 1.00 91.94 142 ALA A N 1
ATOM 1112 C CA . ALA A 1 142 ? 5.202 -7.232 -10.391 1.00 91.94 142 ALA A CA 1
ATOM 1113 C C . ALA A 1 142 ? 6.295 -6.253 -10.824 1.00 91.94 142 ALA A C 1
ATOM 1115 O O . ALA A 1 142 ? 6.101 -5.037 -10.810 1.00 91.94 142 ALA A O 1
ATOM 1116 N N . LYS A 1 143 ? 7.452 -6.790 -11.218 1.00 89.44 143 LYS A N 1
ATOM 1117 C CA . LYS A 1 143 ? 8.519 -5.984 -11.812 1.00 89.44 143 LYS A CA 1
ATOM 1118 C C . LYS A 1 143 ? 8.028 -5.434 -13.149 1.00 89.44 143 LYS A C 1
ATOM 1120 O O . LYS A 1 143 ? 7.484 -6.181 -13.957 1.00 89.44 143 LYS A O 1
ATOM 1125 N N . SER A 1 144 ? 8.248 -4.151 -13.383 1.00 85.38 144 SER A N 1
ATOM 1126 C CA . SER A 1 144 ? 7.883 -3.472 -14.625 1.00 85.38 144 SER A CA 1
ATOM 1127 C C . SER A 1 144 ? 8.925 -2.418 -14.967 1.00 85.38 144 SER A C 1
ATOM 1129 O O . SER A 1 144 ? 9.603 -1.912 -14.081 1.00 85.38 144 SER A O 1
ATOM 1131 N N . SER A 1 145 ? 9.030 -2.051 -16.239 1.00 78.88 145 SER A N 1
ATOM 1132 C CA . SER A 1 145 ? 9.834 -0.912 -16.689 1.00 78.88 145 SER A CA 1
ATOM 1133 C C . SER A 1 145 ? 8.898 0.171 -17.214 1.00 78.88 145 SER A C 1
ATOM 1135 O O . SER A 1 145 ? 8.750 0.342 -18.425 1.00 78.88 145 SER A O 1
ATOM 1137 N N . CYS A 1 146 ? 8.205 0.848 -16.299 1.00 76.75 146 CYS A N 1
ATOM 1138 C CA . CYS A 1 146 ? 7.235 1.873 -16.661 1.00 76.75 146 CYS A CA 1
ATOM 1139 C C . CYS A 1 146 ? 7.829 3.264 -16.444 1.00 76.75 146 CYS A C 1
ATOM 1141 O O . CYS A 1 146 ? 8.085 3.631 -15.295 1.00 76.75 146 CYS A O 1
ATOM 1143 N N . PRO A 1 147 ? 8.048 4.053 -17.510 1.00 72.06 147 PRO A N 1
ATOM 1144 C CA . PRO A 1 147 ? 8.369 5.458 -17.344 1.00 72.06 147 PRO A CA 1
ATOM 1145 C C . PRO A 1 147 ? 7.117 6.196 -16.855 1.00 72.06 147 PRO A C 1
ATOM 1147 O O . PRO A 1 147 ? 6.031 6.049 -17.414 1.00 72.06 147 PRO A O 1
ATOM 1150 N N . THR A 1 148 ? 7.231 6.984 -15.792 1.00 68.44 148 THR A N 1
ATOM 1151 C CA . THR A 1 148 ? 6.157 7.874 -15.321 1.00 68.44 148 THR A CA 1
ATOM 1152 C C . THR A 1 148 ? 6.793 9.150 -14.798 1.00 68.44 148 THR A C 1
ATOM 1154 O O . THR A 1 148 ? 7.771 9.085 -14.063 1.00 68.44 148 THR A O 1
ATOM 1157 N N . ALA A 1 149 ? 6.290 10.309 -15.233 1.00 64.19 149 ALA A N 1
ATOM 1158 C CA . ALA A 1 149 ? 6.815 11.625 -14.846 1.00 64.19 149 ALA A CA 1
ATOM 1159 C C . ALA A 1 149 ? 8.342 11.807 -15.046 1.00 64.19 149 ALA A C 1
ATOM 1161 O O . ALA A 1 149 ? 8.974 12.588 -14.347 1.00 64.19 149 ALA A O 1
ATOM 1162 N N . GLY A 1 150 ? 8.946 11.095 -16.008 1.00 69.62 150 GLY A N 1
ATOM 1163 C CA . GLY A 1 150 ? 10.394 11.135 -16.260 1.00 69.62 150 GLY A CA 1
ATOM 1164 C C . GLY A 1 150 ? 11.234 10.204 -15.376 1.00 69.62 150 GLY A C 1
ATOM 1165 O O . GLY A 1 150 ? 12.438 10.105 -15.594 1.00 69.62 150 GLY A O 1
ATOM 1166 N N . PHE A 1 151 ? 10.613 9.475 -14.445 1.00 74.44 151 PHE A N 1
ATOM 1167 C CA . PHE A 1 151 ? 11.268 8.480 -13.598 1.00 74.44 151 PHE A CA 1
ATOM 1168 C C . PHE A 1 151 ? 11.029 7.061 -14.114 1.00 74.44 151 PHE A C 1
ATOM 1170 O O . PHE A 1 151 ? 9.963 6.741 -14.652 1.00 74.44 151 PHE A O 1
ATOM 1177 N N . ALA A 1 152 ? 12.015 6.186 -13.919 1.00 73.19 152 ALA A N 1
ATOM 1178 C CA . ALA A 1 152 ? 11.863 4.760 -14.173 1.00 73.19 152 ALA A CA 1
ATOM 1179 C C . ALA A 1 152 ? 11.264 4.093 -12.931 1.00 73.19 152 ALA A C 1
ATOM 1181 O O . ALA A 1 152 ? 11.958 3.882 -11.938 1.00 73.19 152 ALA A O 1
ATOM 1182 N N . TYR A 1 153 ? 9.978 3.748 -12.973 1.00 79.00 153 TYR A N 1
ATOM 1183 C CA . TYR A 1 153 ? 9.362 2.962 -11.910 1.00 79.00 153 TYR A CA 1
ATOM 1184 C C . TYR A 1 153 ? 9.650 1.478 -12.123 1.00 79.00 153 TYR A C 1
ATOM 1186 O O . TYR A 1 153 ? 9.454 0.937 -13.214 1.00 79.00 153 TYR A O 1
ATOM 1194 N N . SER A 1 154 ? 10.116 0.832 -11.054 1.00 83.75 154 SER A N 1
ATOM 1195 C CA . SER A 1 154 ? 10.617 -0.548 -11.069 1.00 83.75 154 SER A CA 1
ATOM 1196 C C . SER A 1 154 ? 9.509 -1.589 -10.897 1.00 83.75 154 SER A C 1
ATOM 1198 O O . SER A 1 154 ? 9.695 -2.761 -11.241 1.00 83.75 154 SER A O 1
ATOM 1200 N N . PHE A 1 155 ? 8.352 -1.177 -10.373 1.00 88.69 155 PHE A N 1
ATOM 1201 C CA . PHE A 1 155 ? 7.253 -2.076 -10.050 1.00 88.69 155 PHE A CA 1
ATOM 1202 C C . PHE A 1 155 ? 5.894 -1.476 -10.380 1.00 88.69 155 PHE A C 1
ATOM 1204 O O . PHE A 1 155 ? 5.652 -0.290 -10.157 1.00 88.69 155 PHE A O 1
ATOM 1211 N N . THR A 1 156 ? 4.996 -2.340 -10.840 1.00 90.81 156 THR A N 1
ATOM 1212 C CA . THR A 1 156 ? 3.563 -2.078 -10.946 1.00 90.81 156 THR A CA 1
ATOM 1213 C C . THR A 1 156 ? 2.871 -2.884 -9.866 1.00 90.81 156 THR A C 1
ATOM 1215 O O . THR A 1 156 ? 3.120 -4.080 -9.719 1.00 90.81 156 THR A O 1
ATOM 1218 N N . CYS A 1 157 ? 2.023 -2.227 -9.092 1.00 91.69 157 CYS A N 1
ATOM 1219 C CA . CYS A 1 157 ? 1.355 -2.784 -7.934 1.00 91.69 157 CYS A CA 1
ATOM 1220 C C . CYS A 1 157 ? -0.140 -2.549 -8.026 1.00 91.69 157 CYS A C 1
ATOM 1222 O O . CYS A 1 157 ? -0.587 -1.502 -8.484 1.00 91.69 157 CYS A O 1
ATOM 1224 N N . LEU A 1 158 ? -0.914 -3.520 -7.558 1.00 92.69 158 LEU A N 1
ATOM 1225 C CA . LEU A 1 158 ? -2.363 -3.425 -7.468 1.00 92.69 158 LEU A CA 1
ATOM 1226 C C . LEU A 1 158 ? -2.770 -3.507 -5.999 1.00 92.69 158 LEU A C 1
ATOM 1228 O O . LEU A 1 158 ? -2.293 -4.396 -5.293 1.00 92.69 158 LEU A O 1
ATOM 1232 N N . ALA A 1 159 ? -3.659 -2.623 -5.548 1.00 90.50 159 ALA A N 1
ATOM 1233 C CA .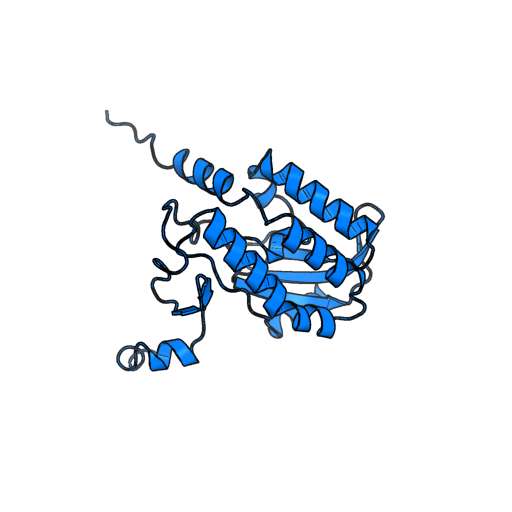 ALA A 1 159 ? -4.196 -2.617 -4.187 1.00 90.50 159 ALA A CA 1
ATOM 1234 C C . ALA A 1 159 ? -5.728 -2.676 -4.153 1.00 90.50 159 ALA A C 1
ATOM 1236 O O . ALA A 1 159 ? -6.418 -2.186 -5.051 1.00 90.50 159 ALA A O 1
ATOM 1237 N N . VAL A 1 160 ? -6.250 -3.305 -3.094 1.00 88.44 160 VAL A N 1
ATOM 1238 C CA . VAL A 1 160 ? -7.685 -3.505 -2.835 1.00 88.44 160 VAL A CA 1
ATOM 1239 C C . VAL A 1 160 ? -7.987 -3.450 -1.326 1.00 88.44 160 VAL A C 1
ATOM 1241 O O . VAL A 1 160 ? -7.110 -3.757 -0.510 1.00 88.44 160 VAL A O 1
ATOM 1244 N N . PRO A 1 161 ? -9.242 -3.197 -0.906 1.00 74.31 161 PRO A N 1
ATOM 1245 C CA . PRO A 1 161 ? -10.389 -2.799 -1.721 1.00 74.31 161 PRO A CA 1
ATOM 1246 C C . PRO A 1 161 ? -10.357 -1.319 -2.093 1.00 74.31 161 PRO A C 1
ATOM 1248 O O . PRO A 1 161 ? -9.976 -0.473 -1.296 1.00 74.31 161 PRO A O 1
ATOM 1251 N N . THR A 1 162 ? -10.875 -1.005 -3.273 1.00 62.09 162 THR A N 1
ATOM 1252 C CA . THR A 1 162 ? -10.948 0.369 -3.791 1.00 62.09 162 THR A CA 1
ATOM 1253 C C . THR A 1 162 ? -12.204 1.123 -3.375 1.00 62.09 162 THR A C 1
ATOM 1255 O O . THR A 1 162 ? -12.365 2.298 -3.699 1.00 62.09 162 THR A O 1
ATOM 1258 N N . ASN A 1 163 ? -13.101 0.463 -2.638 1.00 50.94 163 ASN A N 1
ATOM 1259 C CA . ASN A 1 163 ? -14.353 1.043 -2.169 1.00 50.94 163 ASN A CA 1
ATOM 1260 C C . ASN A 1 163 ? -14.096 1.957 -0.970 1.00 50.94 163 ASN A C 1
ATOM 1262 O O . ASN A 1 163 ? -14.361 1.585 0.178 1.00 50.94 163 ASN A O 1
ATOM 1266 N N . VAL A 1 164 ? -13.616 3.164 -1.263 1.00 47.50 164 VAL A N 1
ATOM 1267 C CA . VAL A 1 164 ? -13.360 4.229 -0.285 1.00 47.50 164 VAL A CA 1
ATOM 1268 C C . VAL A 1 164 ? -14.617 4.545 0.545 1.00 47.50 164 VAL A C 1
ATOM 1270 O O . VAL A 1 164 ? -14.553 4.790 1.743 1.00 47.50 164 VAL A O 1
ATOM 1273 N N . ASN A 1 165 ? -15.793 4.337 -0.053 1.00 41.28 165 ASN A N 1
ATOM 1274 C CA . ASN A 1 165 ? -17.105 4.642 0.523 1.00 41.28 165 ASN A CA 1
ATOM 1275 C C . ASN A 1 165 ? -17.577 3.713 1.664 1.00 41.28 165 ASN A C 1
ATOM 1277 O O . ASN A 1 165 ? -18.693 3.889 2.145 1.00 41.28 165 ASN A O 1
ATOM 1281 N N . LYS A 1 166 ? -16.822 2.672 2.057 1.00 45.47 166 LYS A N 1
ATOM 1282 C CA . LYS A 1 166 ? -17.304 1.667 3.037 1.00 45.47 166 LYS A CA 1
ATOM 1283 C C . LYS A 1 166 ? -16.394 1.413 4.241 1.00 45.47 166 LYS A C 1
ATOM 1285 O O . LYS A 1 166 ? -16.766 0.598 5.084 1.00 45.47 166 LYS A O 1
ATOM 1290 N N . ARG A 1 167 ? -15.208 2.027 4.322 1.00 50.16 167 ARG A N 1
ATOM 1291 C CA . ARG A 1 167 ? -14.239 1.735 5.401 1.00 50.16 167 ARG A CA 1
ATOM 1292 C C . ARG A 1 167 ? -13.809 2.932 6.235 1.00 50.16 167 ARG A C 1
ATOM 1294 O O . ARG A 1 167 ? -13.280 2.713 7.321 1.00 50.16 167 ARG A O 1
ATOM 1301 N N . GLU A 1 168 ? -14.073 4.151 5.788 1.00 52.09 168 GLU A N 1
ATOM 1302 C CA . GLU A 1 168 ? -13.829 5.339 6.601 1.00 52.09 168 GLU A CA 1
ATOM 1303 C C . GLU A 1 168 ? -14.919 5.428 7.671 1.00 52.09 168 GLU A C 1
ATOM 1305 O O . GLU A 1 168 ? -16.024 5.913 7.437 1.00 52.09 168 GLU A O 1
ATOM 1310 N N . SER A 1 169 ? -14.621 4.872 8.846 1.00 50.78 169 SER A N 1
ATOM 1311 C CA . SER A 1 169 ? -15.337 5.265 10.051 1.00 50.78 169 SER A CA 1
ATOM 1312 C C . SER A 1 169 ? -14.933 6.707 10.322 1.00 50.78 169 SER A C 1
ATOM 1314 O O . SER A 1 169 ? -13.747 6.993 10.465 1.00 50.78 169 SER A O 1
ATOM 1316 N N . SER A 1 170 ? -15.903 7.617 10.375 1.00 55.38 170 SER A N 1
ATOM 1317 C CA . SER A 1 170 ? -15.675 9.003 10.793 1.00 55.38 170 SER A CA 1
ATOM 1318 C C . SER A 1 170 ? -15.353 9.142 12.283 1.00 55.38 170 SER A C 1
ATOM 1320 O O . SER A 1 170 ? -15.241 10.252 12.796 1.00 55.38 170 SER A O 1
ATOM 1322 N N . GLU A 1 171 ? -15.275 8.023 12.997 1.00 67.81 171 GLU A N 1
ATOM 1323 C CA . GLU A 1 171 ? -15.147 7.978 14.439 1.00 67.81 171 GLU A CA 1
ATOM 1324 C C . GLU A 1 171 ? -13.676 7.846 14.828 1.00 67.81 171 GLU A C 1
ATOM 1326 O O . GLU A 1 171 ? -12.996 6.890 14.453 1.00 67.81 171 GLU A O 1
ATOM 1331 N N . GLN A 1 172 ? -13.196 8.801 15.622 1.00 81.69 172 GLN A N 1
ATOM 1332 C CA . GLN A 1 172 ? -11.927 8.660 16.325 1.00 81.69 172 GLN A CA 1
ATOM 1333 C C . GLN A 1 172 ? -12.079 7.633 17.449 1.00 81.69 172 GLN A C 1
ATOM 1335 O O . GLN A 1 172 ? -13.090 7.591 18.153 1.00 81.69 172 GLN A O 1
ATOM 1340 N N . GLY A 1 173 ? -11.055 6.816 17.655 1.00 85.50 173 GLY A N 1
ATOM 1341 C CA . GLY A 1 173 ? -11.043 5.842 18.730 1.00 85.50 173 GLY A CA 1
ATOM 1342 C C . GLY A 1 173 ? -9.736 5.073 18.829 1.00 85.50 173 GLY A C 1
ATOM 1343 O O . GLY A 1 173 ? -8.854 5.154 17.976 1.00 85.50 173 GLY A O 1
ATOM 1344 N N . LYS A 1 174 ? -9.628 4.266 19.888 1.00 92.81 174 LYS A N 1
ATOM 1345 C CA . LYS A 1 174 ? -8.435 3.451 20.129 1.00 92.81 174 LYS A CA 1
ATOM 1346 C C . LYS A 1 174 ? -8.169 2.526 18.928 1.00 92.81 174 LYS A C 1
ATOM 1348 O O . LYS A 1 174 ? -9.098 1.814 18.527 1.00 92.81 174 LYS A O 1
ATOM 1353 N N . PRO A 1 175 ? -6.934 2.449 18.403 1.00 92.06 175 PRO A N 1
ATOM 1354 C CA . PRO A 1 175 ? -6.587 1.539 17.314 1.00 92.06 175 PRO A CA 1
ATOM 1355 C C . PRO A 1 175 ? -7.050 0.101 17.562 1.00 92.06 175 PRO A C 1
ATOM 1357 O O . PRO A 1 175 ? -6.869 -0.466 18.645 1.00 92.06 175 PRO A O 1
ATOM 1360 N N . GLY A 1 176 ? -7.694 -0.481 16.553 1.00 90.62 176 GLY A N 1
ATOM 1361 C CA . GLY A 1 176 ? -8.251 -1.831 16.584 1.00 90.62 176 GLY A CA 1
ATOM 1362 C C . GLY A 1 176 ? -9.501 -2.020 17.456 1.00 90.62 176 GLY A C 1
ATOM 1363 O O . GLY A 1 176 ? -9.964 -3.152 17.607 1.00 90.62 176 GLY A O 1
ATOM 1364 N N . SER A 1 177 ? -10.065 -0.958 18.044 1.00 92.19 177 SER A N 1
ATOM 1365 C CA . SER A 1 177 ? -11.298 -1.055 18.845 1.00 92.19 177 SER A CA 1
ATOM 1366 C C . SER A 1 177 ? -12.565 -1.249 18.006 1.00 92.19 177 SER A C 1
ATOM 1368 O O . SER A 1 177 ? -13.555 -1.761 18.523 1.00 92.19 177 SER A O 1
ATOM 1370 N N . GLN A 1 178 ? -12.530 -0.913 16.712 1.00 90.38 178 GLN A N 1
ATOM 1371 C CA . GLN A 1 178 ? -13.682 -0.990 15.807 1.00 90.38 178 GLN A CA 1
ATOM 1372 C C . GLN A 1 178 ? -13.437 -1.917 14.605 1.00 90.38 178 GLN A C 1
ATOM 1374 O O . GLN A 1 178 ? -13.921 -1.679 13.499 1.00 90.38 178 GLN A O 1
ATOM 1379 N N . CYS A 1 179 ? -12.720 -3.029 14.796 1.00 86.12 179 CYS A N 1
ATOM 1380 C CA . CYS A 1 179 ? -12.483 -3.987 13.708 1.00 86.12 179 CYS A CA 1
ATOM 1381 C C . CYS A 1 179 ? -13.740 -4.732 13.223 1.00 86.12 179 CYS A C 1
ATOM 1383 O O . CYS A 1 179 ? -13.694 -5.408 12.194 1.00 86.12 179 CYS A O 1
ATOM 1385 N N . GLY A 1 180 ? -14.873 -4.616 13.921 1.00 85.00 180 GLY A N 1
ATOM 1386 C CA . GLY A 1 180 ? -16.127 -5.259 13.537 1.00 85.00 180 GLY A CA 1
ATOM 1387 C C . GLY A 1 180 ? -15.966 -6.777 13.428 1.00 85.00 180 GLY A C 1
ATOM 1388 O O . GLY A 1 180 ? -15.751 -7.456 14.425 1.00 85.00 180 GLY A O 1
ATOM 1389 N N . LYS A 1 181 ? -16.058 -7.309 12.203 1.00 81.00 181 LYS A N 1
ATOM 1390 C CA . LYS A 1 181 ? -15.881 -8.744 11.916 1.00 81.00 181 LYS A CA 1
ATOM 1391 C C . LYS A 1 181 ? -14.426 -9.184 11.727 1.00 81.00 181 LYS A C 1
ATOM 1393 O O . LYS A 1 181 ? -14.203 -10.352 11.435 1.00 81.00 181 LYS A O 1
ATOM 1398 N N . TYR A 1 182 ? -13.468 -8.263 11.776 1.00 86.19 182 TYR A N 1
ATOM 1399 C CA . TYR A 1 182 ? -12.038 -8.536 11.623 1.00 86.19 182 TYR A CA 1
ATOM 1400 C C . TYR A 1 182 ? -11.365 -8.663 12.990 1.00 86.19 182 TYR A C 1
ATOM 1402 O O . TYR A 1 182 ? -11.909 -8.244 14.010 1.00 86.19 182 TYR A O 1
ATOM 1410 N N . VAL A 1 183 ? -10.165 -9.237 13.011 1.00 89.00 183 VAL A N 1
ATOM 1411 C CA . VAL A 1 183 ? -9.408 -9.430 14.251 1.00 89.00 183 VAL A CA 1
ATOM 1412 C C . VAL A 1 183 ? -8.513 -8.225 14.491 1.00 89.00 183 VAL A C 1
ATOM 1414 O O . VAL A 1 183 ? -7.802 -7.811 13.579 1.00 89.00 183 VAL A O 1
ATOM 1417 N N . ASN A 1 184 ? -8.510 -7.698 15.715 1.00 92.06 184 ASN A N 1
ATOM 1418 C CA . ASN A 1 184 ? -7.488 -6.746 16.136 1.00 92.06 184 ASN A CA 1
ATOM 1419 C C . ASN A 1 184 ? -6.135 -7.469 16.231 1.00 92.06 184 ASN A C 1
ATOM 1421 O O . ASN A 1 184 ? -5.946 -8.356 17.064 1.00 92.06 184 ASN A O 1
ATOM 1425 N N . ASP A 1 185 ? -5.210 -7.088 15.363 1.00 93.06 185 ASP A N 1
ATOM 1426 C CA . ASP A 1 185 ? -3.821 -7.513 15.356 1.00 93.06 185 ASP A CA 1
ATOM 1427 C C . ASP A 1 185 ? -2.926 -6.314 15.670 1.00 93.06 185 ASP A C 1
ATOM 1429 O O . ASP A 1 185 ? -2.423 -5.626 14.781 1.00 93.06 185 ASP A O 1
ATOM 1433 N N . ASN A 1 186 ? -2.762 -6.056 16.968 1.00 93.25 186 ASN A N 1
ATOM 1434 C CA . ASN A 1 186 ? -1.927 -4.984 17.498 1.00 93.25 186 ASN A CA 1
ATOM 1435 C C . ASN A 1 186 ? -2.256 -3.603 16.895 1.00 93.25 186 ASN A C 1
ATOM 1437 O O . ASN A 1 186 ? -1.399 -2.955 16.296 1.00 93.25 186 ASN A O 1
ATOM 1441 N N . GLY A 1 187 ? -3.523 -3.193 17.000 1.00 92.06 187 GLY A N 1
ATOM 1442 C CA . GLY A 1 187 ? -4.011 -1.889 16.542 1.00 92.06 187 GLY A CA 1
ATOM 1443 C C . GLY A 1 187 ? -4.492 -1.856 15.090 1.00 92.06 187 GLY A C 1
ATOM 1444 O O . GLY A 1 187 ? -5.124 -0.881 14.692 1.00 92.06 187 GLY A O 1
ATOM 1445 N N . LEU A 1 188 ? -4.259 -2.923 14.316 1.00 92.94 188 LEU A N 1
ATOM 1446 C CA . LEU A 1 188 ? -4.718 -3.057 12.932 1.00 92.94 188 LEU A CA 1
ATOM 1447 C C . LEU A 1 188 ? -5.806 -4.122 12.797 1.00 92.94 188 LEU A C 1
ATOM 1449 O O . LEU A 1 188 ? -5.803 -5.128 13.498 1.00 92.94 188 LEU A O 1
ATOM 1453 N N . CYS A 1 189 ? -6.715 -3.941 11.849 1.00 91.38 189 CYS A N 1
ATOM 1454 C CA . CYS A 1 189 ? -7.798 -4.876 11.580 1.00 91.38 189 CYS A CA 1
ATOM 1455 C C . CYS A 1 189 ? -7.407 -5.865 10.482 1.00 91.38 189 CYS A C 1
ATOM 1457 O O . CYS A 1 189 ? -7.282 -5.501 9.311 1.00 91.38 189 CYS A O 1
ATOM 1459 N N . ASP A 1 190 ? -7.220 -7.127 10.868 1.00 90.06 190 ASP A N 1
ATOM 1460 C CA . ASP A 1 190 ? -6.756 -8.198 9.991 1.00 90.06 190 ASP A CA 1
ATOM 1461 C C . ASP A 1 190 ? -7.905 -9.101 9.520 1.00 90.06 190 ASP A C 1
ATOM 1463 O O . ASP A 1 190 ? -8.668 -9.669 10.315 1.00 90.06 190 ASP A O 1
ATOM 1467 N N . TYR A 1 191 ? -7.991 -9.287 8.201 1.00 77.88 191 TYR A N 1
ATOM 1468 C CA . TYR A 1 191 ? -8.815 -10.325 7.592 1.00 77.88 191 TYR A CA 1
ATOM 1469 C C . TYR A 1 191 ? -8.029 -11.629 7.517 1.00 77.88 191 TYR A C 1
ATOM 1471 O O . TYR A 1 191 ? -7.558 -12.048 6.461 1.00 77.88 191 TYR A O 1
ATOM 1479 N N . ASN A 1 192 ? -7.916 -12.294 8.662 1.00 69.19 192 ASN A N 1
ATOM 1480 C CA . ASN A 1 192 ? -7.306 -13.609 8.742 1.00 69.19 192 ASN A CA 1
ATOM 1481 C C . ASN A 1 192 ? -8.384 -14.669 9.018 1.00 69.19 192 ASN A C 1
ATOM 1483 O O . ASN A 1 192 ? -8.787 -14.835 10.173 1.00 69.19 192 ASN A O 1
ATOM 1487 N N . PRO A 1 193 ? -8.846 -15.421 7.999 1.00 60.62 193 PRO A N 1
ATOM 1488 C CA . PRO A 1 193 ? -9.889 -16.430 8.181 1.00 60.62 193 PRO A CA 1
ATOM 1489 C C . PRO A 1 193 ? -9.499 -17.521 9.194 1.00 60.62 193 PRO A C 1
ATOM 1491 O O . PRO A 1 193 ? -10.366 -18.046 9.889 1.00 60.62 193 PRO A O 1
ATOM 1494 N N . LEU A 1 194 ? -8.204 -17.818 9.365 1.00 59.72 194 LEU A N 1
ATOM 1495 C CA . LEU A 1 194 ? -7.720 -18.787 10.358 1.00 59.72 194 LEU A CA 1
ATOM 1496 C C . LEU A 1 194 ? -7.759 -18.242 11.794 1.00 59.72 194 LEU A C 1
ATOM 1498 O O . LEU A 1 194 ? -7.957 -19.010 12.738 1.00 59.72 194 LEU A O 1
ATOM 1502 N N . ARG A 1 195 ? -7.569 -16.931 11.988 1.00 58.88 195 ARG A N 1
ATOM 1503 C CA . ARG A 1 195 ? -7.743 -16.285 13.303 1.00 58.88 195 ARG A CA 1
ATOM 1504 C C . ARG A 1 195 ? -9.216 -16.036 13.619 1.00 58.88 195 ARG A C 1
ATOM 1506 O O . ARG A 1 195 ? -9.622 -16.225 14.760 1.00 58.88 195 ARG A O 1
ATOM 1513 N N . LEU A 1 196 ? -10.026 -15.718 12.610 1.00 55.94 196 LEU A N 1
ATOM 1514 C CA . LEU A 1 196 ? -11.475 -15.567 12.753 1.00 55.94 196 LEU A CA 1
ATOM 1515 C C . LEU A 1 196 ? -12.146 -16.867 13.210 1.00 55.94 196 LEU A C 1
ATOM 1517 O O . LEU A 1 196 ? -12.980 -16.832 14.109 1.00 55.94 196 LEU A O 1
ATOM 1521 N N . ARG A 1 197 ? -11.714 -18.022 12.685 1.00 55.78 197 ARG A N 1
ATOM 1522 C CA . ARG A 1 197 ? -12.185 -19.342 13.146 1.00 55.78 197 ARG A CA 1
ATOM 1523 C C . ARG A 1 197 ? -11.860 -19.631 14.615 1.00 55.78 197 ARG A C 1
ATOM 1525 O O . ARG A 1 197 ? -12.653 -20.278 15.288 1.00 55.78 197 ARG A O 1
ATOM 1532 N N . ARG A 1 198 ? -10.719 -19.148 15.123 1.00 56.41 198 ARG A N 1
ATOM 1533 C CA . ARG A 1 198 ? -10.323 -19.327 16.532 1.00 56.41 198 ARG A CA 1
ATOM 1534 C C . ARG A 1 198 ? -11.081 -18.412 17.492 1.00 56.41 198 ARG A C 1
ATOM 1536 O O . ARG A 1 198 ? -11.326 -18.810 18.623 1.00 56.41 198 ARG A O 1
ATOM 1543 N N . LEU A 1 199 ? -11.450 -17.211 17.051 1.00 53.62 199 LEU A N 1
ATOM 1544 C CA . LEU A 1 199 ? -12.155 -16.226 17.880 1.00 53.62 199 LEU A CA 1
ATOM 1545 C C . LEU A 1 199 ? -13.682 -16.384 17.832 1.00 53.62 199 LEU A C 1
ATOM 1547 O O . LEU A 1 199 ? -14.364 -16.056 18.801 1.00 53.62 199 LEU A O 1
ATOM 1551 N N . HIS A 1 200 ? -14.226 -16.928 16.740 1.00 50.12 200 HIS A N 1
ATOM 1552 C CA . HIS A 1 200 ? -15.658 -17.178 16.563 1.00 50.12 200 HIS A CA 1
ATOM 1553 C C . HIS A 1 200 ? -15.933 -18.588 16.007 1.00 50.12 200 HIS A C 1
ATOM 1555 O O . HIS A 1 200 ? -16.369 -18.729 14.863 1.00 50.12 200 HIS A O 1
ATOM 1561 N N . PRO A 1 201 ? -15.728 -19.648 16.811 1.00 49.91 201 PRO A N 1
ATOM 1562 C CA . PRO A 1 201 ? -15.918 -21.032 16.367 1.00 49.91 201 PRO A CA 1
ATOM 1563 C C . PRO A 1 201 ? -17.372 -21.400 16.001 1.00 49.91 201 PRO A C 1
ATOM 1565 O O . PRO A 1 201 ? -17.587 -22.416 15.352 1.00 49.91 201 PRO A O 1
ATOM 1568 N N . LEU A 1 202 ? -18.374 -20.586 16.363 1.00 44.25 202 LEU A N 1
ATOM 1569 C CA . LEU A 1 202 ? -19.803 -20.935 16.251 1.00 44.25 202 LEU A CA 1
ATOM 1570 C C . LEU A 1 202 ? -20.570 -20.280 15.081 1.00 44.25 202 LEU A C 1
ATOM 1572 O O . LEU A 1 202 ? -21.791 -20.382 15.041 1.00 44.25 202 LEU A O 1
ATOM 1576 N N . ARG A 1 203 ? -19.913 -19.592 14.132 1.00 46.72 203 ARG A N 1
A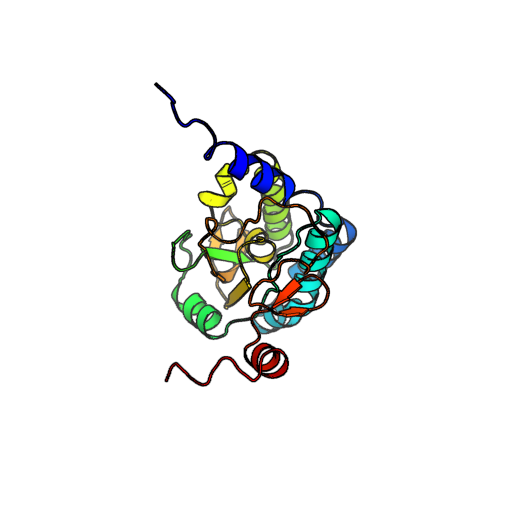TOM 1577 C CA . ARG A 1 203 ? -20.622 -18.811 13.084 1.00 46.72 203 ARG A CA 1
ATOM 1578 C C . ARG A 1 203 ? -20.355 -19.183 11.621 1.00 46.72 203 ARG A C 1
ATOM 1580 O O . ARG A 1 203 ? -20.815 -18.465 10.746 1.00 46.72 203 ARG A O 1
ATOM 1587 N N . MET A 1 204 ? -19.665 -20.285 11.329 1.00 44.38 204 MET A N 1
ATOM 1588 C CA . MET A 1 204 ? -19.420 -20.723 9.939 1.00 44.38 204 MET A CA 1
ATOM 1589 C C . MET A 1 204 ? -19.928 -22.142 9.641 1.00 44.38 204 MET A C 1
ATOM 1591 O O . MET A 1 204 ? -19.303 -22.866 8.876 1.00 44.38 204 MET A O 1
ATOM 1595 N N . ALA A 1 205 ? -21.043 -22.554 10.251 1.00 40.00 205 ALA A N 1
ATOM 1596 C CA . ALA A 1 205 ? -21.721 -23.808 9.891 1.00 40.00 205 ALA A CA 1
ATOM 1597 C C . ALA A 1 205 ? -22.848 -23.618 8.855 1.00 40.00 205 ALA A C 1
ATOM 1599 O O . ALA A 1 205 ? -23.519 -24.577 8.498 1.00 40.00 205 ALA A O 1
ATOM 1600 N N . THR A 1 206 ? -23.068 -22.399 8.364 1.00 40.81 206 THR A N 1
ATOM 1601 C CA . THR A 1 206 ? -24.077 -22.101 7.342 1.00 40.81 206 THR A CA 1
ATOM 1602 C C . THR A 1 206 ? -23.449 -21.166 6.324 1.00 40.81 206 THR A C 1
ATOM 1604 O O . THR A 1 206 ? -23.400 -19.965 6.568 1.00 40.81 206 THR A O 1
ATOM 1607 N N . ASP A 1 207 ? -22.816 -21.749 5.309 1.00 38.66 207 ASP A N 1
ATOM 1608 C CA . ASP A 1 207 ? -22.635 -21.225 3.942 1.00 38.66 207 ASP A CA 1
ATOM 1609 C C . ASP A 1 207 ? -21.484 -21.997 3.275 1.00 38.66 207 ASP A C 1
ATOM 1611 O O . ASP A 1 207 ? -20.373 -21.486 3.115 1.00 38.66 207 ASP A O 1
ATOM 1615 N N . LEU A 1 208 ? -21.757 -23.276 2.989 1.00 32.91 208 LEU A N 1
ATOM 1616 C CA . LEU A 1 208 ? -21.353 -24.059 1.810 1.00 32.91 208 LEU A CA 1
ATOM 1617 C C . LEU A 1 208 ? -21.909 -25.480 1.946 1.00 32.91 208 LEU A C 1
ATOM 1619 O O . LEU A 1 208 ? -21.613 -26.127 2.976 1.00 32.91 208 LEU A O 1
#

Secondary structure (DSSP, 8-state):
------STTHHHHHHHHTTS---HHHHHHHHHHHTT--SHHHHHHTHHHHHHHHHHHHHHTT-TTPBPPEE-HHHHHHHHTTTT--EE-SS-EEEEE-SSHHHHHHHHHHHHHHHH-GGGGGTS--TTHHHH-SS--EEEEEEEEEEETTEEEEEEEEEE---GGGT------STTTT-TTSEEETTEEE--HHHHHHH-TTS-SS--

Radius of gyration: 17.7 Å; chains: 1; bounding box: 58×46×38 Å

Sequence (208 aa):
MKVLFGFTVFSFFVALQVFAEIPERLAAELKGKLANLSAVHEIRGELSYINEIRRATAEVNQIPNYPKMNWDDALATKAVSFGCEEHVGTDFRAFRISADPAAVDHDIALMEELKKDPALVFTRSQGLFELFSPVNSKFGCAKSSCPTAGFAYSFTCLAVPTNVNKRESSEQGKPGSQCGKYVNDNGLCDYNPLRLRRLHPLRMATDL

Foldseek 3Di:
DDDDDDDPPLLVVLLLLLLPDQDVVLLVVVLVQLLPDPAQVSVQVCLVSLQVSLQVSCAVSQPAAQAREDEDVVQQVVQVPPAQDADLDQAKGKAFGASHSVVSVVLVVQSVVCSVPVVVVRVGHRHCVLSNPSAWRYKHKYAHQHDDPNDGTGIMMITDDSPPVPRRDSDRHQQNNVLPQFHDDNSHGYPDVVVSCVVCVPPPPPDD

pLDDT: mean 73.0, std 18.26, range [27.86, 94.06]